Protein AF-A0A8B7Z8N7-F1 (afdb_monomer)

Secondary structure (DSSP, 8-state):
--EEEEEEE--GGGHHHHHHHHHHHHHHTT--HHHH----HHHHHHHHHSTT---EEEEEEEEEGGG-SS--PPPEEEEEEEEEEEEETTTEEEEEEEEEEE-GGG--------------EEEEEEEPPSS-TT-TT-PPEEEEEEEEEEEEETTTEEEEEEEEEEE-GGGTTSSHHHHHHHHHHHHHHHTT--EEE----TT-HHHHHHHHTTT---HHHHH--------THHHHHHHHHGGGS--TTEEE--

Foldseek 3Di:
DDKFKEKDWDDLVCLVVLLVQLLVVCVVLVHHQVPQAQDDSVLCSCCCPNPPNQKTKMWMFIDDPVPPPDDPDGGHTFWMWIKDWAAAPVPGIDIGTQDTDGHPVGPQDDDDDDDDDDHWDKDFDFDFDPDDPPPPVGTGHGFWMWIKDWHAHSRNGIEIETNDTDGHPVCPPVCPSVVRVVVSVVVCVVVVHPYYDYDDDPPCPVVVVVVVVVVDDPCCVPVVDDDDDQDDPRVVVVVVCVVVDDQVSYHYDD

Sequence (254 aa):
MGFRYVVRQSKPEDCGSILRLIKELAEFEGEDPDRAVQNTEEDLQDDCFGDHAYFRCLVTEAISDADHADKAERGTVVGYAMYFCAYSAWIGKLMYLEDLFVQPAHRDLRVDNFGDHAFFQCLVAEAIDDGDPTDKAQRGTVVGYAMYFCAYSSWIGRLMYLEDLFIQPAHQGQGLGKALVCKVAQIGSEKGCKGMQWVVQDSNNSARQFYNRLDAVDMTATDGWRVMGLRGENFSHVANSLTNLETNNIQWLC

Nearest PDB structures (foldseek):
  2q4v-assembly1_A  TM=6.091E-01  e=2.203E-13  Homo sapiens
  3bj7-assembly2_C  TM=4.602E-01  e=7.250E-15  Mus musculus
  2g3t-assembly1_A  TM=4.638E-01  e=1.401E-14  Homo sapiens
  2q4v-assembly1_B  TM=4.801E-01  e=3.441E-14  Homo sapiens
  2b3v-assembly1_A  TM=4.417E-01  e=1.364E-13  Homo sapiens

InterPro domains:
  IPR000182 GNAT domain [PF00583] (139-214)
  IPR000182 GNAT domain [PS51186] (92-245)
  IPR016181 Acyl-CoA N-acyltransferase [SSF55729] (5-109)
  IPR016181 Acyl-CoA N-acyltransferase [SSF55729] (119-225)
  IPR051016 Diverse Substrate Acetyltransferase [PTHR10545] (108-239)

Mean predicted aligned error: 9.03 Å

Organism: Acanthaster planci (NCBI:txid133434)

Radius of gyration: 21.98 Å; Cα contacts (8 Å, |Δi|>4): 391; chains: 1; bounding box: 44×52×71 Å

Solvent-accessible surface area (backbone atoms only — not comparable to full-atom values): 15224 Å² total; per-residue (Å²): 135,62,64,43,35,37,38,30,73,58,54,72,90,42,25,62,53,51,52,51,51,51,36,53,48,31,48,73,74,72,44,59,34,88,76,61,44,68,44,48,48,66,55,47,32,47,37,49,67,35,103,72,47,59,40,46,44,38,32,32,27,43,32,61,69,85,59,80,73,91,58,98,71,78,52,49,71,50,28,42,38,35,30,34,63,36,59,41,100,87,77,39,81,41,77,42,78,67,47,76,51,50,45,83,96,62,63,87,74,88,88,90,91,91,86,95,72,92,43,66,50,74,49,75,40,61,49,70,68,100,62,70,94,81,48,85,84,68,74,45,50,77,47,28,40,34,34,32,31,74,41,63,39,87,36,58,30,44,23,29,32,45,69,45,77,49,58,42,79,95,59,53,93,72,54,55,70,57,53,48,53,51,49,54,52,50,54,23,51,79,70,65,26,72,45,73,48,69,81,74,64,88,86,42,59,68,60,53,55,53,40,50,75,68,74,53,75,65,53,49,78,76,72,65,56,76,96,78,86,72,58,68,70,60,35,54,48,58,66,60,44,60,85,76,53,93,51,92,53,57,44,82,50,134

pLDDT: mean 81.15, std 13.37, range [35.41, 96.5]

Structure (mmCIF, N/CA/C/O backbone):
data_AF-A0A8B7Z8N7-F1
#
_entry.id   AF-A0A8B7Z8N7-F1
#
loop_
_atom_site.group_PDB
_atom_site.id
_atom_site.type_symbol
_atom_site.label_atom_id
_atom_site.label_alt_id
_atom_site.label_comp_id
_atom_site.label_asym_id
_atom_site.label_entity_id
_atom_site.label_seq_id
_atom_site.pdbx_PDB_ins_code
_atom_site.Cartn_x
_atom_site.Cartn_y
_atom_site.Cartn_z
_atom_site.occupancy
_atom_site.B_iso_or_equiv
_atom_site.auth_seq_id
_atom_site.auth_comp_id
_atom_site.auth_asym_id
_atom_site.auth_atom_id
_atom_site.pdbx_PDB_model_num
ATOM 1 N N . MET A 1 1 ? -9.784 18.869 -32.834 1.00 53.69 1 MET A N 1
ATOM 2 C CA . MET A 1 1 ? -10.804 17.864 -32.476 1.00 53.69 1 MET A CA 1
ATOM 3 C C . MET A 1 1 ? -10.941 17.926 -30.974 1.00 53.69 1 MET A C 1
ATOM 5 O O . MET A 1 1 ? -9.913 17.856 -30.312 1.00 53.69 1 MET A O 1
ATOM 9 N N . GLY A 1 2 ? -12.138 18.208 -30.465 1.00 72.12 2 GLY A N 1
ATOM 10 C CA . GLY A 1 2 ? -12.386 18.162 -29.030 1.00 72.12 2 GLY A CA 1
ATOM 11 C C . GLY A 1 2 ? -12.602 16.717 -28.591 1.00 72.12 2 GLY A C 1
ATOM 12 O O . GLY A 1 2 ? -13.028 15.873 -29.386 1.00 72.12 2 GLY A O 1
ATOM 13 N N . PHE A 1 3 ? -12.239 16.442 -27.344 1.00 73.25 3 PHE A N 1
ATOM 14 C CA . PHE A 1 3 ? -12.636 15.228 -26.653 1.00 73.25 3 PHE A CA 1
ATOM 15 C C . PHE A 1 3 ? -13.550 15.623 -25.504 1.00 73.25 3 PHE A C 1
ATOM 17 O O . PHE A 1 3 ? -13.265 16.571 -24.764 1.00 73.25 3 PHE A O 1
ATOM 24 N N . ARG A 1 4 ? -14.613 14.849 -25.332 1.00 80.50 4 ARG A N 1
ATOM 25 C CA . ARG A 1 4 ? -15.378 14.803 -24.095 1.00 80.50 4 ARG A CA 1
ATOM 26 C C . ARG A 1 4 ? -14.839 13.663 -23.241 1.00 80.50 4 ARG A C 1
ATOM 28 O O . ARG A 1 4 ? -14.652 12.560 -23.746 1.00 80.50 4 ARG A O 1
ATOM 35 N N . TYR A 1 5 ? -14.626 13.910 -21.954 1.00 82.06 5 TYR A N 1
ATOM 36 C CA . TYR A 1 5 ? -14.130 12.896 -21.028 1.00 82.06 5 TYR A CA 1
ATOM 37 C C . TYR A 1 5 ? -15.239 12.404 -20.106 1.00 82.06 5 TYR A C 1
ATOM 39 O O . TYR A 1 5 ? -16.054 13.189 -19.620 1.00 82.06 5 TYR A O 1
ATOM 47 N N . VAL A 1 6 ? -15.260 11.100 -19.851 1.00 81.00 6 VAL A N 1
ATOM 48 C CA . VAL A 1 6 ? -16.143 10.461 -18.874 1.00 81.00 6 VAL A CA 1
ATOM 49 C C . VAL A 1 6 ? -15.285 9.765 -17.831 1.00 81.00 6 VAL A C 1
ATOM 51 O O . VAL A 1 6 ? -14.443 8.940 -18.169 1.00 81.00 6 VAL A O 1
ATOM 54 N N . VAL A 1 7 ? -15.517 10.078 -16.562 1.00 82.12 7 VAL A N 1
ATOM 55 C CA . VAL A 1 7 ? -14.879 9.412 -15.427 1.00 82.12 7 VAL A CA 1
ATOM 56 C C . VAL A 1 7 ? -15.915 8.536 -14.743 1.00 82.12 7 VAL A C 1
ATOM 58 O O . VAL A 1 7 ? -17.002 9.005 -14.393 1.00 82.12 7 VAL A O 1
ATOM 61 N N . ARG A 1 8 ? -15.582 7.259 -14.559 1.00 86.44 8 ARG A N 1
ATOM 62 C CA . ARG A 1 8 ? -16.490 6.260 -13.987 1.00 86.44 8 ARG A CA 1
ATOM 63 C C . ARG A 1 8 ? -15.733 5.165 -13.251 1.00 86.44 8 ARG A C 1
ATOM 65 O O . ARG A 1 8 ? -14.543 4.959 -13.493 1.00 86.44 8 ARG A O 1
ATOM 72 N N . GLN A 1 9 ? -16.447 4.414 -12.414 1.00 86.69 9 GLN A N 1
ATOM 73 C CA . GLN A 1 9 ? -15.950 3.127 -11.928 1.00 86.69 9 GLN A CA 1
ATOM 74 C C . GLN A 1 9 ? -15.601 2.223 -13.117 1.00 86.69 9 GLN A C 1
ATOM 76 O O . GLN A 1 9 ? -16.318 2.166 -14.129 1.00 86.69 9 GLN A O 1
ATOM 81 N N . SER A 1 10 ? -14.454 1.562 -12.998 1.00 89.38 10 SER A N 1
ATOM 82 C CA . SER A 1 10 ? -14.039 0.512 -13.921 1.00 89.38 10 SER A CA 1
ATOM 83 C C . SER A 1 10 ? -15.043 -0.641 -13.910 1.00 89.38 10 SER A C 1
ATOM 85 O O . SER A 1 10 ? -15.813 -0.828 -12.965 1.00 89.38 10 SER A O 1
ATOM 87 N N . LYS A 1 11 ? -15.051 -1.399 -15.000 1.00 90.00 11 LYS A N 1
ATOM 88 C CA . LYS A 1 11 ? -15.815 -2.634 -15.180 1.00 90.00 11 LYS A CA 1
ATOM 89 C C . LYS A 1 11 ? -14.858 -3.766 -15.572 1.00 90.00 11 LYS A C 1
ATOM 91 O O . LYS A 1 11 ? -13.762 -3.459 -16.043 1.00 90.00 11 LYS A O 1
ATOM 96 N N . PRO A 1 12 ? -15.251 -5.048 -15.450 1.00 89.81 12 PRO A N 1
ATOM 97 C CA . PRO A 1 12 ? -14.380 -6.170 -15.812 1.00 89.81 12 PRO A CA 1
ATOM 98 C C . PRO A 1 12 ? -13.793 -6.070 -17.227 1.00 89.81 12 PRO A C 1
ATOM 100 O O . PRO A 1 12 ? -12.627 -6.392 -17.442 1.00 89.81 12 PRO A O 1
ATOM 103 N N . GLU A 1 13 ? -14.558 -5.548 -18.191 1.00 91.88 13 GLU A N 1
ATOM 104 C CA . GLU A 1 13 ? -14.086 -5.361 -19.566 1.00 91.88 13 GLU A CA 1
ATOM 105 C C . GLU A 1 13 ? -13.041 -4.234 -19.743 1.00 91.88 13 GLU A C 1
ATOM 107 O O . GLU A 1 13 ? -12.484 -4.077 -20.828 1.00 91.88 13 GLU A O 1
ATOM 112 N N . ASP A 1 14 ? -12.778 -3.424 -18.710 1.00 92.25 14 ASP A N 1
ATOM 113 C CA . ASP A 1 14 ? -11.742 -2.385 -18.735 1.00 92.25 14 ASP A CA 1
ATOM 114 C C . ASP A 1 14 ? -10.354 -2.923 -18.350 1.00 92.25 14 ASP A C 1
ATOM 116 O O . ASP A 1 14 ? -9.366 -2.233 -18.605 1.00 92.25 14 ASP A O 1
ATOM 120 N N . CYS A 1 15 ? -10.245 -4.130 -17.776 1.00 92.38 15 CYS A N 1
ATOM 121 C CA . CYS A 1 15 ? -8.983 -4.644 -17.228 1.00 92.38 15 CYS A CA 1
ATOM 122 C C . CYS A 1 15 ? -7.849 -4.709 -18.257 1.00 92.38 15 CYS A C 1
ATOM 124 O O . CYS A 1 15 ? -6.738 -4.288 -17.941 1.00 92.38 15 CYS A O 1
ATOM 126 N N . GLY A 1 16 ? -8.114 -5.114 -19.504 1.00 92.88 16 GLY A N 1
ATOM 127 C CA . GLY A 1 16 ? -7.098 -5.076 -20.563 1.00 92.88 16 GLY A CA 1
ATOM 128 C C . GLY A 1 16 ? -6.614 -3.656 -20.892 1.00 92.88 16 GLY A C 1
ATOM 129 O O . GLY A 1 16 ? -5.428 -3.433 -21.141 1.00 92.88 16 GLY A O 1
ATOM 130 N N . SER A 1 17 ? -7.503 -2.655 -20.829 1.00 93.19 17 SER A N 1
ATOM 131 C CA . SER A 1 17 ? -7.115 -1.247 -21.010 1.00 93.19 17 SER A CA 1
ATOM 132 C C . SER A 1 17 ? -6.347 -0.697 -19.810 1.00 93.19 17 SER A C 1
ATOM 134 O O . SER A 1 17 ? -5.407 0.071 -20.000 1.00 93.19 17 SER A O 1
ATOM 136 N N . ILE A 1 18 ? -6.720 -1.100 -18.593 1.00 94.25 18 ILE A N 1
ATOM 137 C CA . ILE A 1 18 ? -6.008 -0.746 -17.360 1.00 94.25 18 ILE A CA 1
ATOM 138 C C . ILE A 1 18 ? -4.591 -1.329 -17.397 1.00 94.25 18 ILE A C 1
ATOM 140 O O . ILE A 1 18 ? -3.635 -0.583 -17.211 1.00 94.25 18 ILE A O 1
ATOM 144 N N . LEU A 1 19 ? -4.433 -2.613 -17.740 1.00 95.31 19 LEU A N 1
ATOM 145 C CA . LEU A 1 19 ? -3.120 -3.253 -17.856 1.00 95.31 19 LEU A CA 1
ATOM 146 C C . LEU A 1 19 ? -2.226 -2.557 -18.888 1.00 95.31 19 LEU A C 1
ATOM 148 O O . LEU A 1 19 ? -1.045 -2.332 -18.629 1.00 95.31 19 LEU A O 1
ATOM 152 N N . ARG A 1 20 ? -2.784 -2.169 -20.043 1.00 96.50 20 ARG A N 1
ATOM 153 C CA . ARG A 1 20 ? -2.053 -1.370 -21.037 1.00 96.50 20 ARG A CA 1
ATOM 154 C C . ARG A 1 20 ? -1.549 -0.056 -20.436 1.00 96.50 20 ARG A C 1
ATOM 156 O O . ARG A 1 20 ? -0.386 0.277 -20.620 1.00 96.50 20 ARG A O 1
ATOM 163 N N . LEU A 1 21 ? -2.402 0.677 -19.720 1.00 93.62 21 LEU A N 1
ATOM 164 C CA . LEU A 1 21 ? -2.019 1.953 -19.114 1.00 93.62 21 LEU A CA 1
ATOM 165 C C . LEU A 1 21 ? -0.994 1.792 -17.981 1.00 93.62 21 LEU A C 1
ATOM 167 O O . LEU A 1 21 ? -0.147 2.664 -17.831 1.00 93.62 21 LEU A O 1
ATOM 171 N N . ILE A 1 22 ? -1.029 0.689 -17.226 1.00 93.94 22 ILE A N 1
ATOM 172 C CA . ILE A 1 22 ? 0.004 0.348 -16.231 1.00 93.94 22 ILE A CA 1
ATOM 173 C C . ILE A 1 22 ? 1.359 0.140 -16.920 1.00 93.94 22 ILE A C 1
ATOM 175 O O . ILE A 1 22 ? 2.377 0.652 -16.464 1.00 93.94 22 ILE A O 1
ATOM 179 N N . LYS A 1 23 ? 1.385 -0.560 -18.061 1.00 94.25 23 LYS A N 1
ATOM 180 C CA . LYS A 1 23 ? 2.614 -0.721 -18.853 1.00 94.25 23 LYS A CA 1
ATOM 181 C C . LYS A 1 23 ? 3.122 0.609 -19.416 1.00 94.25 23 LYS A C 1
ATOM 183 O O . LYS A 1 23 ? 4.317 0.871 -19.360 1.00 94.25 23 LYS A O 1
ATOM 188 N N . GLU A 1 24 ? 2.226 1.466 -19.904 1.00 94.12 24 GLU A N 1
ATOM 189 C CA . GLU A 1 24 ? 2.590 2.817 -20.356 1.00 94.12 24 GLU A CA 1
ATOM 190 C C . GLU A 1 24 ? 3.120 3.697 -19.211 1.00 94.12 24 GLU A C 1
ATOM 192 O O . GLU A 1 24 ? 4.020 4.508 -19.436 1.00 94.12 24 GLU A O 1
ATOM 197 N N . LEU A 1 25 ? 2.592 3.544 -17.989 1.00 91.38 25 LEU A N 1
ATOM 198 C CA . LEU A 1 25 ? 3.141 4.190 -16.794 1.00 91.38 25 LEU A CA 1
ATOM 199 C C . LEU A 1 25 ? 4.570 3.702 -16.527 1.00 91.38 25 LEU A C 1
ATOM 201 O O . LEU A 1 25 ? 5.456 4.535 -16.354 1.00 91.38 25 LEU A O 1
ATOM 205 N N . ALA A 1 26 ? 4.810 2.388 -16.570 1.00 90.56 26 ALA A N 1
ATOM 206 C CA . ALA A 1 26 ? 6.143 1.826 -16.365 1.00 90.56 26 ALA A CA 1
ATOM 207 C C . ALA A 1 26 ? 7.169 2.371 -17.372 1.00 90.56 26 ALA A C 1
ATOM 209 O O . ALA A 1 26 ? 8.233 2.848 -16.978 1.00 90.56 26 ALA A O 1
ATOM 210 N N . GLU A 1 27 ? 6.819 2.404 -18.662 1.00 93.19 27 GLU A N 1
ATOM 211 C CA . GLU A 1 27 ? 7.666 3.012 -19.698 1.00 93.19 27 GLU A CA 1
ATOM 212 C C . GLU A 1 27 ? 7.915 4.505 -19.440 1.00 93.19 27 GLU A C 1
ATOM 214 O O . GLU A 1 27 ? 9.034 4.996 -19.608 1.00 93.19 27 GLU A O 1
ATOM 219 N N . PHE A 1 28 ? 6.878 5.241 -19.025 1.00 88.56 28 PHE A N 1
ATOM 220 C CA . PHE A 1 28 ? 6.980 6.666 -18.711 1.00 88.56 28 PHE A CA 1
ATOM 221 C C . PHE A 1 28 ? 7.930 6.938 -17.535 1.00 88.56 28 PHE A C 1
ATOM 223 O O . PHE A 1 28 ? 8.628 7.954 -17.540 1.00 88.56 28 PHE A O 1
ATOM 230 N N . GLU A 1 29 ? 7.986 6.034 -16.559 1.00 86.31 29 GLU A N 1
ATOM 231 C CA . GLU A 1 29 ? 8.894 6.104 -15.409 1.00 86.31 29 GLU A CA 1
ATOM 232 C C . GLU A 1 29 ? 10.305 5.570 -15.707 1.00 86.31 29 GLU A C 1
ATOM 234 O O . GLU A 1 29 ? 11.200 5.677 -14.870 1.00 86.31 29 GLU A O 1
ATOM 239 N N . GLY A 1 30 ? 10.545 5.095 -16.934 1.00 90.62 30 GLY A N 1
ATOM 240 C CA . GLY A 1 30 ? 11.847 4.606 -17.386 1.00 90.62 30 GLY A CA 1
ATOM 241 C C . GLY A 1 30 ? 12.109 3.133 -17.071 1.00 90.62 30 GLY A C 1
ATOM 242 O O . GLY A 1 30 ? 13.252 2.688 -17.193 1.00 90.62 30 GLY A O 1
ATOM 243 N N . GLU A 1 31 ? 11.076 2.381 -16.694 1.00 91.88 31 GLU A N 1
ATOM 244 C CA . GLU A 1 31 ? 11.139 0.942 -16.458 1.00 91.88 31 GLU A CA 1
ATOM 245 C C . GLU A 1 31 ? 10.802 0.136 -17.721 1.00 91.88 31 GLU A C 1
ATOM 247 O O . GLU A 1 31 ? 10.113 0.596 -18.632 1.00 91.88 31 GLU A O 1
ATOM 252 N N . ASP A 1 32 ? 11.292 -1.104 -17.768 1.00 93.31 32 ASP A N 1
ATOM 253 C CA . ASP A 1 32 ? 10.911 -2.080 -18.795 1.00 93.31 32 ASP A CA 1
ATOM 254 C C . ASP A 1 32 ? 9.581 -2.748 -18.394 1.00 93.31 32 ASP A C 1
ATOM 256 O O . ASP A 1 32 ? 9.569 -3.527 -17.429 1.00 93.31 32 ASP A O 1
ATOM 260 N N . PRO A 1 33 ? 8.465 -2.488 -19.103 1.00 92.44 33 PRO A N 1
ATOM 261 C CA . PRO A 1 33 ? 7.142 -2.960 -18.706 1.00 92.44 33 PRO A CA 1
ATOM 262 C C . PRO A 1 33 ? 7.022 -4.485 -18.717 1.00 92.44 33 PRO A C 1
ATOM 264 O O . PRO A 1 33 ? 6.296 -5.034 -17.892 1.00 92.44 33 PRO A O 1
ATOM 267 N N . ASP A 1 34 ? 7.736 -5.187 -19.601 1.00 90.81 34 ASP A N 1
ATOM 268 C CA . ASP A 1 34 ? 7.656 -6.650 -19.688 1.00 90.81 34 ASP A CA 1
ATOM 269 C C . ASP A 1 34 ? 8.453 -7.344 -18.574 1.00 90.81 34 ASP A C 1
ATOM 271 O O . ASP A 1 34 ? 8.235 -8.523 -18.286 1.00 90.81 34 ASP A O 1
ATOM 275 N N . ARG A 1 35 ? 9.358 -6.609 -17.915 1.00 90.19 35 ARG A N 1
ATOM 276 C CA . ARG A 1 35 ? 10.095 -7.078 -16.738 1.00 90.19 35 ARG A CA 1
ATOM 277 C C . ARG A 1 35 ? 9.434 -6.648 -15.432 1.00 90.19 35 ARG A C 1
ATOM 279 O O . ARG A 1 35 ? 9.429 -7.414 -14.469 1.00 90.19 35 ARG A O 1
ATOM 286 N N . ALA A 1 36 ? 8.960 -5.409 -15.375 1.00 88.19 36 ALA A N 1
ATOM 287 C CA . ALA A 1 36 ? 8.543 -4.780 -14.133 1.00 88.19 36 ALA A CA 1
ATOM 288 C C . ALA A 1 36 ? 7.063 -5.033 -13.805 1.00 88.19 36 ALA A C 1
ATOM 290 O O . ALA A 1 36 ? 6.727 -5.228 -12.636 1.00 88.19 36 ALA A O 1
ATOM 291 N N . VAL A 1 37 ? 6.192 -5.108 -14.820 1.00 92.44 37 VAL A N 1
ATOM 292 C CA . VAL A 1 37 ? 4.765 -5.401 -14.637 1.00 92.44 37 VAL A CA 1
ATOM 293 C C . VAL A 1 37 ? 4.551 -6.915 -14.668 1.00 92.44 37 VAL A C 1
ATOM 295 O O . VAL A 1 37 ? 4.561 -7.550 -15.719 1.00 92.44 37 VAL A O 1
ATOM 298 N N . GLN A 1 38 ? 4.359 -7.498 -13.489 1.00 92.75 38 GLN A N 1
ATOM 299 C CA . GLN A 1 38 ? 4.043 -8.915 -13.285 1.00 92.75 38 GLN A CA 1
ATOM 300 C C . GLN A 1 38 ? 2.533 -9.187 -13.197 1.00 92.75 38 GLN A C 1
ATOM 302 O O . GLN A 1 38 ? 2.121 -10.342 -13.286 1.00 92.75 38 GLN A O 1
ATOM 307 N N . ASN A 1 39 ? 1.722 -8.151 -12.982 1.00 89.69 39 ASN A N 1
ATOM 308 C CA . ASN A 1 39 ? 0.271 -8.249 -12.882 1.00 89.69 39 ASN A CA 1
ATOM 309 C C . ASN A 1 39 ? -0.366 -8.590 -14.242 1.00 89.69 39 ASN A C 1
ATOM 311 O O . ASN A 1 39 ? 0.129 -8.162 -15.288 1.00 89.69 39 ASN A O 1
ATOM 315 N N . THR A 1 40 ? -1.467 -9.342 -14.240 1.00 93.88 40 THR A N 1
ATOM 316 C CA . THR A 1 40 ? -2.148 -9.787 -15.467 1.00 93.88 40 THR A CA 1
ATOM 317 C C . THR A 1 40 ? -3.570 -9.239 -15.578 1.00 93.88 40 THR A C 1
ATOM 319 O O . THR A 1 40 ? -4.131 -8.710 -14.623 1.00 93.88 40 THR A O 1
ATOM 322 N N . GLU A 1 41 ? -4.179 -9.347 -16.763 1.00 93.88 41 GLU A N 1
ATOM 323 C CA . GLU A 1 41 ? -5.573 -8.928 -16.958 1.00 93.88 41 GLU A CA 1
ATOM 324 C C . GLU A 1 41 ? -6.542 -9.779 -16.125 1.00 93.88 41 GLU A C 1
ATOM 326 O O . GLU A 1 41 ? -7.490 -9.237 -15.563 1.00 93.88 41 GLU A O 1
ATOM 331 N N . GLU A 1 42 ? -6.276 -11.083 -16.010 1.00 93.25 42 GLU A N 1
ATOM 332 C CA . GLU A 1 42 ? -7.043 -12.012 -15.172 1.00 93.25 42 GLU A CA 1
ATOM 333 C C . GLU A 1 42 ? -6.909 -11.645 -13.688 1.00 93.25 42 GLU A C 1
ATOM 335 O O . GLU A 1 42 ? -7.921 -11.494 -13.006 1.00 93.25 42 GLU A O 1
ATOM 340 N N . ASP A 1 43 ? -5.682 -11.378 -13.218 1.00 90.62 43 ASP A N 1
ATOM 341 C CA . ASP A 1 43 ? -5.446 -10.901 -11.849 1.00 90.62 43 ASP A CA 1
ATOM 342 C C . ASP A 1 43 ? -6.219 -9.596 -11.574 1.00 90.62 43 ASP A C 1
ATOM 344 O O . ASP A 1 43 ? -6.902 -9.483 -10.559 1.00 90.62 43 ASP A O 1
ATOM 348 N N . LEU A 1 44 ? -6.187 -8.618 -12.492 1.00 91.56 44 LEU A N 1
ATOM 349 C CA . LEU A 1 44 ? -6.940 -7.364 -12.347 1.00 91.56 44 LEU A CA 1
ATOM 350 C C . LEU A 1 44 ? -8.459 -7.588 -12.310 1.00 91.56 44 LEU A C 1
ATOM 352 O O . LEU A 1 44 ? -9.156 -6.886 -11.575 1.00 91.56 44 LEU A O 1
ATOM 356 N N . GLN A 1 45 ? -8.988 -8.523 -13.107 1.00 90.38 45 GLN A N 1
ATOM 357 C CA . GLN A 1 45 ? -10.416 -8.859 -13.094 1.00 90.38 45 GLN A CA 1
ATOM 358 C C . GLN A 1 45 ? -10.830 -9.444 -11.742 1.00 90.38 45 GLN A C 1
ATOM 360 O O . GLN A 1 45 ? -11.772 -8.942 -11.121 1.00 90.38 45 GLN A O 1
ATOM 365 N N . ASP A 1 46 ? -10.094 -10.442 -11.258 1.00 88.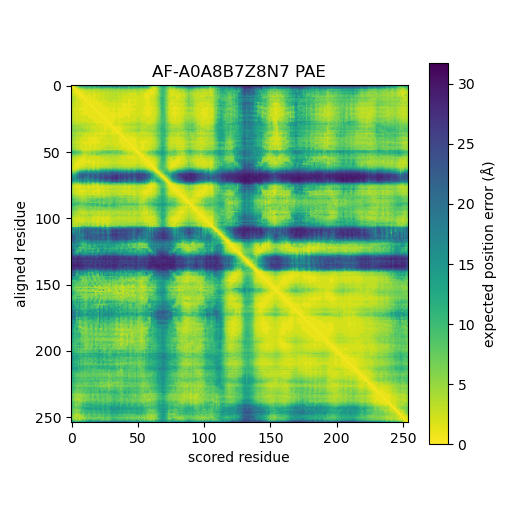25 46 ASP A N 1
ATOM 366 C CA . ASP A 1 46 ? -10.374 -11.104 -9.985 1.00 88.25 46 ASP A CA 1
ATOM 367 C C . ASP A 1 46 ? -10.204 -10.148 -8.799 1.00 88.25 46 ASP A C 1
ATOM 369 O O . ASP A 1 46 ? -11.064 -10.065 -7.917 1.00 88.25 46 ASP A O 1
ATOM 373 N N . ASP A 1 47 ? -9.122 -9.372 -8.789 1.00 88.25 47 ASP A N 1
ATOM 374 C CA . ASP A 1 47 ? -8.762 -8.530 -7.653 1.00 88.25 47 ASP A CA 1
ATOM 375 C C . ASP A 1 47 ? -9.586 -7.231 -7.586 1.00 88.25 47 ASP A C 1
ATOM 377 O O . ASP A 1 47 ? -9.767 -6.685 -6.494 1.00 88.25 47 ASP A O 1
ATOM 381 N N . CYS A 1 48 ? -10.126 -6.733 -8.706 1.00 86.25 48 CYS A N 1
ATOM 382 C CA . CYS A 1 48 ? -10.982 -5.536 -8.729 1.00 86.25 48 CYS A CA 1
ATOM 383 C C . CYS A 1 48 ? -12.484 -5.857 -8.631 1.00 86.25 48 CYS A C 1
ATOM 385 O O . CYS A 1 48 ? -13.251 -5.024 -8.140 1.00 86.25 48 CYS A O 1
ATOM 387 N N . PHE A 1 49 ? -12.922 -7.038 -9.090 1.00 87.69 49 PHE A N 1
ATOM 388 C CA . PHE A 1 49 ? -14.351 -7.367 -9.233 1.00 87.69 49 PHE A CA 1
ATOM 389 C C . PHE A 1 49 ? -14.787 -8.684 -8.584 1.00 87.69 49 PHE A C 1
ATOM 391 O O . PHE A 1 49 ? -15.985 -8.970 -8.577 1.00 87.69 49 PHE A O 1
ATOM 398 N N . GLY A 1 50 ? -13.867 -9.474 -8.028 1.00 81.81 50 GLY A N 1
ATOM 399 C CA . GLY A 1 50 ? -14.203 -10.696 -7.301 1.00 81.81 50 GLY A CA 1
ATOM 400 C C . GLY A 1 50 ? -14.972 -10.440 -5.998 1.00 81.81 50 GLY A C 1
ATOM 401 O O . GLY A 1 50 ? -15.132 -9.304 -5.545 1.00 81.81 50 GLY A O 1
ATOM 402 N N . ASP A 1 51 ? -15.403 -11.526 -5.345 1.00 77.38 51 ASP A N 1
ATOM 403 C CA . ASP A 1 51 ? -16.210 -11.504 -4.107 1.00 77.38 51 ASP A CA 1
ATOM 404 C C . ASP A 1 51 ? -15.597 -10.646 -2.979 1.00 77.38 51 ASP A C 1
ATOM 406 O O . ASP A 1 51 ? -16.297 -10.140 -2.092 1.00 77.38 51 ASP A O 1
ATOM 410 N N . HIS A 1 52 ? -14.275 -10.468 -3.013 1.00 76.31 52 HIS A N 1
ATOM 411 C CA . HIS A 1 52 ? -13.504 -9.637 -2.097 1.00 76.31 52 HIS A CA 1
ATOM 412 C C . HIS A 1 52 ? -12.565 -8.707 -2.867 1.00 76.31 52 HIS A C 1
ATOM 414 O O . HIS A 1 52 ? -11.351 -8.860 -2.794 1.00 76.31 52 HIS A O 1
ATOM 420 N N . ALA A 1 53 ? -13.130 -7.750 -3.601 1.00 79.88 53 ALA A N 1
ATOM 421 C CA . ALA A 1 53 ? -12.356 -6.776 -4.362 1.00 79.88 53 ALA A CA 1
ATOM 422 C C . ALA A 1 53 ? -11.331 -6.022 -3.480 1.00 79.88 53 ALA A C 1
ATOM 424 O O . ALA A 1 53 ? -11.704 -5.305 -2.543 1.00 79.88 53 ALA A O 1
ATOM 425 N N . TYR A 1 54 ? -10.049 -6.200 -3.810 1.00 82.94 54 TYR A N 1
ATOM 426 C CA . TYR A 1 54 ? -8.855 -5.744 -3.087 1.00 82.94 54 TYR A CA 1
ATOM 427 C C . TYR A 1 54 ? -8.552 -4.268 -3.303 1.00 82.94 54 TYR A C 1
ATOM 429 O O . TYR A 1 54 ? -8.072 -3.585 -2.401 1.00 82.94 54 TYR A O 1
ATOM 437 N N . PHE A 1 55 ? -8.844 -3.778 -4.499 1.00 86.38 55 PHE A N 1
ATOM 438 C CA . PHE A 1 55 ? -8.736 -2.373 -4.838 1.00 86.38 55 PHE A CA 1
ATOM 439 C C . PHE A 1 55 ? -9.988 -1.936 -5.589 1.00 86.38 55 PHE A C 1
ATOM 441 O O . PHE A 1 55 ? -10.932 -2.700 -5.822 1.00 86.38 55 PHE A O 1
ATOM 448 N N . ARG A 1 56 ? -10.027 -0.652 -5.899 1.00 87.94 56 ARG A N 1
ATOM 449 C CA . ARG A 1 56 ? -11.002 -0.037 -6.782 1.00 87.94 56 ARG A CA 1
ATOM 450 C C . ARG A 1 56 ? -10.249 0.775 -7.807 1.00 87.94 56 ARG A C 1
ATOM 452 O O . ARG A 1 56 ? -9.171 1.304 -7.531 1.00 87.94 56 ARG A O 1
ATOM 459 N N . CYS A 1 57 ? -10.828 0.857 -8.992 1.00 87.50 57 CYS A N 1
ATOM 460 C CA . CYS A 1 57 ? -10.233 1.586 -10.086 1.00 87.50 57 CYS A CA 1
ATOM 461 C C . CYS A 1 57 ? -11.275 2.491 -10.732 1.00 87.50 57 CYS A C 1
ATOM 463 O O . CYS A 1 57 ? -12.359 2.039 -11.113 1.00 87.50 57 CYS A O 1
ATOM 465 N N . LEU A 1 58 ? -10.935 3.769 -10.851 1.00 86.12 58 LEU A N 1
ATOM 466 C CA . LEU A 1 58 ? -11.647 4.716 -11.698 1.00 86.12 58 LEU A CA 1
ATOM 467 C C . LEU A 1 58 ? -10.935 4.771 -13.042 1.00 86.12 58 LEU A C 1
ATOM 469 O O . LEU A 1 58 ? -9.708 4.795 -13.085 1.00 86.12 58 LEU A O 1
ATOM 473 N N . VAL A 1 59 ? -11.698 4.814 -14.129 1.00 87.88 59 VAL A N 1
ATOM 474 C CA . VAL A 1 59 ? -11.167 4.965 -15.487 1.00 87.88 59 VAL A CA 1
ATOM 475 C C . VAL A 1 59 ? -11.664 6.258 -16.109 1.00 87.88 59 VAL A C 1
ATOM 477 O O . VAL A 1 59 ? -12.807 6.674 -15.899 1.00 87.88 59 VAL A O 1
ATOM 480 N N . THR A 1 60 ? -10.794 6.863 -16.907 1.00 85.94 60 THR A N 1
ATOM 481 C CA . THR A 1 60 ? -11.117 7.994 -17.769 1.00 85.94 60 THR A CA 1
ATOM 482 C C . THR A 1 60 ? -11.298 7.493 -19.190 1.00 85.94 60 THR A C 1
ATOM 484 O O . THR A 1 60 ? -10.358 6.985 -19.797 1.00 85.94 60 THR A O 1
ATOM 487 N N . GLU A 1 61 ? -12.482 7.708 -19.743 1.00 86.00 61 GLU A N 1
ATOM 488 C CA . GLU A 1 61 ? -12.856 7.384 -21.113 1.00 86.00 61 GLU A CA 1
ATOM 489 C C . GLU A 1 61 ? -12.901 8.668 -21.958 1.00 86.00 61 GLU A C 1
ATOM 491 O O . GLU A 1 61 ? -13.601 9.621 -21.615 1.00 86.00 61 GLU A O 1
ATOM 496 N N . ALA A 1 62 ? -12.134 8.717 -23.046 1.00 84.38 62 ALA A N 1
ATOM 497 C CA . ALA A 1 62 ? -12.143 9.798 -24.023 1.00 84.38 62 ALA A CA 1
ATOM 498 C C . ALA A 1 62 ? -13.111 9.471 -25.166 1.00 84.38 62 ALA A C 1
ATOM 500 O O . ALA A 1 62 ? -12.997 8.431 -25.817 1.00 84.38 62 ALA A O 1
ATOM 501 N N . ILE A 1 63 ? -14.037 10.390 -25.425 1.00 81.50 63 ILE A N 1
ATOM 502 C CA . ILE A 1 63 ? -15.042 10.309 -26.483 1.00 81.50 63 ILE A CA 1
ATOM 503 C C . ILE A 1 63 ? -14.735 11.409 -27.497 1.00 81.50 63 ILE A C 1
ATOM 505 O O . ILE A 1 63 ? -14.667 12.587 -27.144 1.00 81.50 63 ILE A O 1
ATOM 509 N N . SER A 1 64 ? -14.524 11.026 -28.753 1.00 77.62 64 SER A N 1
ATOM 510 C CA . SER A 1 64 ? -14.260 11.967 -29.842 1.00 77.62 64 SER A CA 1
ATOM 511 C C . SER A 1 64 ? -15.554 12.648 -30.295 1.00 77.62 64 SER A C 1
ATOM 513 O O . SER A 1 64 ? -16.569 11.998 -30.555 1.00 77.62 64 SER A O 1
ATOM 515 N N . ASP A 1 65 ? -15.505 13.973 -30.454 1.00 67.19 65 ASP A N 1
ATOM 516 C CA . ASP A 1 65 ? -16.636 14.758 -30.970 1.00 67.19 65 ASP A CA 1
ATOM 517 C C . ASP A 1 65 ? -16.993 14.404 -32.432 1.00 67.19 65 ASP A C 1
ATOM 519 O O . ASP A 1 65 ? -18.076 14.741 -32.909 1.00 67.19 65 ASP A O 1
ATOM 523 N N . ALA A 1 66 ? -16.097 13.730 -33.165 1.00 63.66 66 ALA A N 1
ATOM 524 C CA . ALA A 1 66 ? -16.313 13.347 -34.562 1.00 63.66 66 ALA A CA 1
ATOM 525 C C . ALA A 1 66 ? -17.164 12.074 -34.737 1.00 63.66 66 ALA A C 1
ATOM 527 O O . ALA A 1 66 ? -17.672 11.843 -35.833 1.00 63.66 66 ALA A O 1
ATOM 528 N N . ASP A 1 67 ? -17.377 11.297 -33.671 1.00 55.03 67 ASP A N 1
ATOM 529 C CA . ASP A 1 67 ? -18.050 9.988 -33.734 1.00 55.03 67 ASP A CA 1
ATOM 530 C C . ASP A 1 67 ? -19.577 10.088 -33.533 1.00 55.03 67 ASP A C 1
ATOM 532 O O . ASP A 1 67 ? -20.273 9.094 -33.351 1.00 55.03 67 ASP A O 1
ATOM 536 N N . HIS A 1 68 ? -20.144 11.299 -33.610 1.00 51.62 68 HIS A N 1
ATOM 537 C CA . HIS A 1 68 ? -21.579 11.571 -33.416 1.00 51.62 68 HIS A CA 1
ATOM 538 C C . HIS A 1 68 ? -22.486 11.138 -34.589 1.00 51.62 68 HIS A C 1
ATOM 540 O O . HIS A 1 68 ? -23.620 11.607 -34.706 1.00 51.62 68 HIS A O 1
ATOM 546 N N . ALA A 1 69 ? -22.029 10.225 -35.447 1.00 46.62 69 ALA A N 1
ATOM 547 C CA . ALA A 1 69 ? -22.846 9.619 -36.492 1.00 46.62 69 ALA A CA 1
ATOM 548 C C . ALA A 1 69 ? -23.123 8.137 -36.175 1.00 46.62 69 ALA A C 1
ATOM 550 O O . ALA A 1 69 ? -22.441 7.229 -36.639 1.00 46.62 69 ALA A O 1
ATOM 551 N N . ASP A 1 70 ? -24.200 7.914 -35.421 1.00 47.03 70 ASP A N 1
ATOM 552 C CA . ASP A 1 70 ? -25.056 6.720 -35.508 1.00 47.03 70 ASP A CA 1
ATOM 553 C C . ASP A 1 70 ? -24.567 5.350 -34.983 1.00 47.03 70 ASP A C 1
ATOM 555 O O . ASP A 1 70 ? -25.226 4.339 -35.242 1.00 47.03 70 ASP A O 1
ATOM 559 N N . LYS A 1 71 ? -23.516 5.257 -34.153 1.00 43.84 71 LYS A N 1
ATOM 560 C CA . LYS A 1 71 ? -23.270 4.033 -33.357 1.00 43.84 71 LYS A CA 1
ATOM 561 C C . LYS A 1 71 ? -22.848 4.328 -31.924 1.00 43.84 71 LYS A C 1
ATOM 563 O O . LYS A 1 71 ? -22.060 5.223 -31.662 1.00 43.84 71 LYS A O 1
ATOM 568 N N . ALA A 1 72 ? -23.379 3.527 -31.000 1.00 45.81 72 ALA A N 1
ATOM 569 C CA . ALA A 1 72 ? -22.963 3.450 -29.604 1.00 45.81 72 ALA A CA 1
ATOM 570 C C . ALA A 1 72 ? -21.548 2.846 -29.497 1.00 45.81 72 ALA A C 1
ATOM 572 O O . ALA A 1 72 ? -21.378 1.729 -29.013 1.00 45.81 72 ALA A O 1
ATOM 573 N N . GLU A 1 73 ? -20.541 3.542 -30.019 1.00 55.00 73 GLU A N 1
ATOM 574 C CA . GLU A 1 73 ? -19.145 3.164 -29.829 1.00 55.00 73 GLU A CA 1
ATOM 575 C C . GLU A 1 73 ? -18.657 3.731 -28.494 1.00 55.00 73 GLU A C 1
ATOM 577 O O . GLU A 1 73 ? -18.740 4.925 -28.209 1.00 55.00 73 GLU A O 1
ATOM 582 N N . ARG A 1 74 ? -18.235 2.804 -27.633 1.00 66.06 74 ARG A 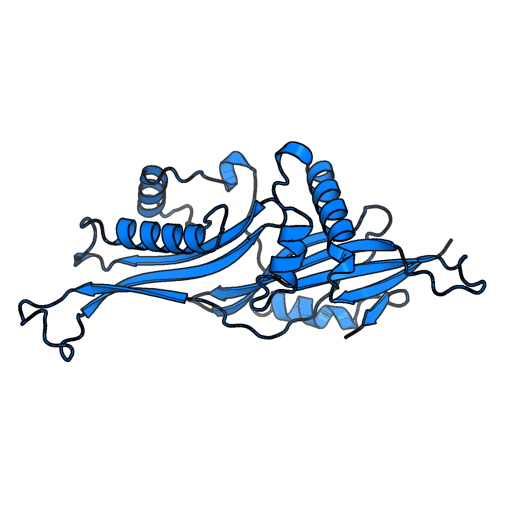N 1
ATOM 583 C CA . ARG A 1 74 ? -17.598 3.048 -26.338 1.00 66.06 74 ARG A CA 1
ATOM 584 C C . ARG A 1 74 ? -16.329 3.870 -26.583 1.00 66.06 74 ARG A C 1
ATOM 586 O O . ARG A 1 74 ? -15.567 3.539 -27.488 1.00 66.06 74 ARG A O 1
ATOM 593 N N . GLY A 1 75 ? -16.111 4.926 -25.808 1.00 75.38 75 GLY A N 1
ATOM 594 C CA . GLY A 1 75 ? -14.895 5.726 -25.889 1.00 75.38 75 GLY A CA 1
ATOM 595 C C . GLY A 1 75 ? -13.657 4.943 -25.442 1.00 75.38 75 GLY A C 1
ATOM 596 O O . GLY A 1 75 ? -13.732 3.831 -24.911 1.00 75.38 75 GLY A O 1
ATOM 597 N N . THR A 1 76 ? -12.487 5.538 -25.653 1.00 87.25 76 THR A N 1
ATOM 598 C CA . THR A 1 76 ? -11.199 4.903 -25.350 1.00 87.25 76 THR A CA 1
ATOM 599 C C . THR A 1 76 ? -10.789 5.198 -23.916 1.00 87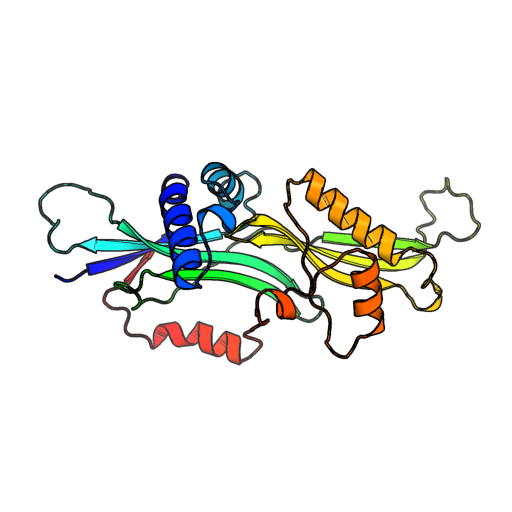.25 76 THR A C 1
ATOM 601 O O . THR A 1 76 ? -10.762 6.357 -23.513 1.00 87.25 76 THR A O 1
ATOM 604 N N . VAL A 1 77 ? -10.408 4.181 -23.141 1.00 88.00 77 VAL A N 1
ATOM 605 C CA . VAL A 1 77 ? -9.839 4.398 -21.802 1.00 88.00 77 VAL A CA 1
ATOM 606 C C . VAL A 1 77 ? -8.425 4.981 -21.936 1.00 88.00 77 VAL A C 1
ATOM 608 O O . VAL A 1 77 ? -7.523 4.334 -22.469 1.00 88.00 77 VAL A O 1
ATOM 611 N N . VAL A 1 78 ? -8.238 6.215 -21.468 1.00 88.62 78 VAL A N 1
ATOM 612 C CA . VAL A 1 78 ? -6.998 7.011 -21.596 1.00 88.62 78 VAL A CA 1
ATOM 613 C C . VAL A 1 78 ? -6.325 7.308 -20.254 1.00 88.62 78 VAL A C 1
ATOM 615 O O . VAL A 1 78 ? -5.254 7.914 -20.211 1.00 88.62 78 VAL A O 1
ATOM 618 N N . GLY A 1 79 ? -6.943 6.905 -19.145 1.00 86.94 79 GLY A N 1
ATOM 619 C CA . GLY A 1 79 ? -6.375 7.058 -17.812 1.00 86.94 79 GLY A CA 1
ATOM 620 C C . GLY A 1 79 ? -7.060 6.182 -16.771 1.00 86.94 79 GLY A C 1
ATOM 621 O O . GLY A 1 79 ? -8.177 5.710 -16.996 1.00 86.94 79 GLY A O 1
ATOM 622 N N . TYR A 1 80 ? -6.391 5.983 -15.640 1.00 90.31 80 TYR A N 1
ATOM 623 C CA . TYR A 1 80 ? -6.899 5.241 -14.494 1.00 90.31 80 TYR A CA 1
ATOM 624 C C . TYR A 1 80 ? -6.404 5.828 -13.166 1.00 90.31 80 TYR A C 1
ATOM 626 O O . TYR A 1 80 ? -5.348 6.457 -13.111 1.00 90.31 80 TYR A O 1
ATOM 634 N N . ALA A 1 81 ? -7.160 5.585 -12.098 1.00 87.69 81 ALA A N 1
ATOM 635 C CA . ALA A 1 81 ? -6.753 5.811 -10.716 1.00 87.69 81 ALA A CA 1
ATOM 636 C C . ALA A 1 81 ? -7.065 4.553 -9.899 1.00 87.69 81 ALA A C 1
ATOM 638 O O . ALA A 1 81 ? -8.234 4.189 -9.764 1.00 87.69 81 ALA A O 1
ATOM 639 N N . MET A 1 82 ? -6.030 3.897 -9.377 1.00 87.38 82 MET A N 1
ATOM 640 C CA . MET A 1 82 ? -6.129 2.720 -8.518 1.00 87.38 82 MET A CA 1
ATOM 641 C C . MET A 1 82 ? -5.976 3.127 -7.065 1.00 87.38 82 MET A C 1
ATOM 643 O O . MET A 1 82 ? -5.019 3.799 -6.683 1.00 87.38 82 MET A O 1
ATOM 647 N N . TYR A 1 83 ? -6.920 2.701 -6.241 1.00 85.50 83 TYR A N 1
ATOM 648 C CA . TYR A 1 83 ? -6.920 3.021 -4.828 1.00 85.50 83 TYR A CA 1
ATOM 649 C C . TYR A 1 83 ? -7.507 1.890 -4.002 1.00 85.50 83 TYR A C 1
ATOM 651 O O . TYR A 1 83 ? -8.288 1.063 -4.479 1.00 85.50 83 TYR A O 1
ATOM 659 N N . PHE A 1 84 ? -7.190 1.897 -2.717 1.00 83.69 84 PHE A N 1
ATOM 660 C CA . PHE A 1 84 ? -7.804 1.011 -1.745 1.00 83.69 84 PHE A CA 1
ATOM 661 C C . PHE A 1 84 ? -7.960 1.714 -0.401 1.00 83.69 84 PHE A C 1
ATOM 663 O O . PHE A 1 84 ? -7.341 2.736 -0.103 1.00 83.69 84 PHE A O 1
ATOM 670 N N . CYS A 1 85 ? -8.850 1.174 0.418 1.00 79.81 85 CYS A N 1
ATOM 671 C CA . CYS A 1 85 ? -9.024 1.637 1.780 1.00 79.81 85 CYS A CA 1
ATOM 672 C C . CYS A 1 85 ? -7.977 0.969 2.674 1.00 79.81 85 CYS A C 1
ATOM 674 O O . CYS A 1 85 ? -7.842 -0.250 2.672 1.00 79.81 85 CYS A O 1
ATOM 676 N N . ALA A 1 86 ? -7.278 1.773 3.461 1.00 80.81 86 ALA A N 1
ATOM 677 C CA . ALA A 1 86 ? -6.282 1.333 4.423 1.00 80.81 86 ALA A CA 1
ATOM 678 C C . ALA A 1 86 ? -6.640 1.836 5.828 1.00 80.81 86 ALA A C 1
ATOM 680 O O . ALA A 1 86 ? -7.641 2.531 6.052 1.00 80.81 86 ALA A O 1
ATOM 681 N N . TYR A 1 87 ? -5.823 1.462 6.805 1.00 80.56 87 TYR A N 1
ATOM 682 C CA . TYR A 1 87 ? -6.000 1.876 8.186 1.00 80.56 87 TYR A CA 1
ATOM 683 C C . TYR A 1 87 ? -4.666 2.281 8.784 1.00 80.56 87 TYR A C 1
ATOM 685 O O . TYR A 1 87 ? -3.679 1.574 8.622 1.00 80.56 87 TYR A O 1
ATOM 693 N N . SER A 1 88 ? -4.664 3.391 9.513 1.00 80.62 88 SER A N 1
ATOM 694 C CA . SER A 1 88 ? -3.523 3.807 10.313 1.00 80.62 88 SER A CA 1
ATOM 695 C C . SER A 1 88 ? -3.889 3.759 11.780 1.00 80.62 88 SER A C 1
ATOM 697 O O . SER A 1 88 ? -4.943 4.262 12.181 1.00 80.62 88 SER A O 1
ATOM 699 N N . ALA A 1 89 ? -2.989 3.224 12.602 1.00 74.94 89 ALA A N 1
ATOM 700 C CA . ALA A 1 89 ? -3.197 3.145 14.044 1.00 74.94 89 ALA A CA 1
ATOM 701 C C . ALA A 1 89 ? -3.387 4.521 14.715 1.00 74.94 89 ALA A C 1
ATOM 703 O O . ALA A 1 89 ? -3.933 4.597 15.814 1.00 74.94 89 ALA A O 1
ATOM 704 N N . TRP A 1 90 ? -2.976 5.608 14.052 1.00 76.75 90 TRP A N 1
ATOM 705 C CA . TRP A 1 90 ? -2.988 6.966 14.605 1.00 76.75 90 TRP A CA 1
ATOM 706 C C . TRP A 1 90 ? -4.193 7.803 14.171 1.00 76.75 90 TRP A C 1
ATOM 708 O O . TRP A 1 90 ? -4.680 8.621 14.948 1.00 76.75 90 TRP A O 1
ATOM 718 N N . ILE A 1 91 ? -4.657 7.631 12.929 1.00 80.50 91 ILE A N 1
ATOM 719 C CA . ILE A 1 91 ? -5.713 8.469 12.327 1.00 80.50 91 ILE A CA 1
ATOM 720 C C . ILE A 1 91 ? -6.977 7.684 11.946 1.00 80.50 91 ILE A C 1
ATOM 722 O O . ILE A 1 91 ? -8.003 8.294 11.657 1.00 80.50 91 ILE A O 1
ATOM 726 N N . GLY A 1 92 ? -6.937 6.349 11.985 1.00 82.56 92 GLY A N 1
ATOM 727 C CA . GLY A 1 92 ? -8.065 5.486 11.651 1.00 82.56 92 GLY A CA 1
ATOM 728 C C . GLY A 1 92 ? -8.159 5.165 10.159 1.00 82.56 92 GLY A C 1
ATOM 729 O O . GLY A 1 92 ? -7.146 4.910 9.505 1.00 82.56 92 GLY A O 1
ATOM 730 N N . LYS A 1 93 ? -9.389 5.138 9.628 1.00 78.75 93 LYS A N 1
ATOM 731 C CA . LYS A 1 93 ? -9.658 4.830 8.215 1.00 78.75 93 LYS A CA 1
ATOM 732 C C . LYS A 1 93 ? -8.999 5.870 7.313 1.00 78.75 93 LYS A C 1
ATOM 734 O O . LYS A 1 93 ? -9.212 7.067 7.498 1.00 78.75 93 LYS A O 1
ATOM 739 N N . LEU A 1 94 ? -8.262 5.401 6.316 1.00 77.19 94 LEU A N 1
ATOM 740 C CA . LEU A 1 94 ? -7.671 6.241 5.285 1.00 77.19 94 LEU A CA 1
ATOM 741 C C . LEU A 1 94 ? -7.867 5.619 3.908 1.00 77.19 94 LEU A C 1
ATOM 743 O O . LEU A 1 94 ? -8.149 4.434 3.759 1.00 77.19 94 LEU A O 1
ATOM 747 N N . MET A 1 95 ? -7.712 6.455 2.902 1.00 78.44 95 MET A N 1
ATOM 748 C CA . MET A 1 95 ? -7.693 6.066 1.507 1.00 78.44 95 MET A CA 1
ATOM 749 C C . MET A 1 95 ? -6.243 6.111 1.038 1.00 78.44 95 MET A C 1
ATOM 751 O O . MET A 1 95 ? -5.549 7.099 1.283 1.00 78.44 95 MET A O 1
ATOM 755 N N . TYR A 1 96 ? -5.798 5.038 0.397 1.00 80.81 96 TYR A N 1
ATOM 756 C CA . TYR A 1 96 ? -4.483 4.933 -0.211 1.00 80.81 96 TYR A CA 1
ATOM 757 C C . TYR A 1 96 ? -4.650 4.973 -1.729 1.00 80.81 96 TYR A C 1
ATOM 759 O O . TYR A 1 96 ? -5.329 4.118 -2.299 1.00 80.81 96 TYR A O 1
ATOM 767 N N . LEU A 1 97 ? -4.077 5.995 -2.364 1.00 81.75 97 LEU A N 1
ATOM 768 C CA . LEU A 1 97 ? -3.947 6.059 -3.816 1.00 81.75 97 LEU A CA 1
ATOM 769 C C . LEU A 1 97 ? -2.680 5.288 -4.182 1.00 8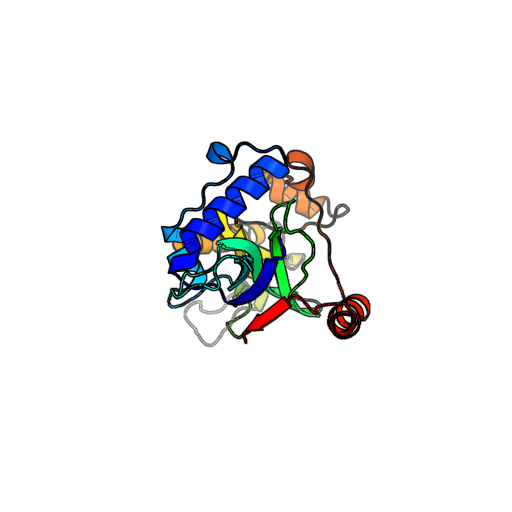1.75 97 LEU A C 1
ATOM 771 O O . LEU A 1 97 ? -1.595 5.725 -3.808 1.00 81.75 97 LEU A O 1
ATOM 775 N N . GLU A 1 98 ? -2.844 4.154 -4.857 1.00 86.06 98 GLU A N 1
ATOM 776 C CA . GLU A 1 98 ? -1.719 3.344 -5.329 1.00 86.06 98 GLU A CA 1
ATOM 777 C C . GLU A 1 98 ? -1.087 4.007 -6.545 1.00 86.06 98 GLU A C 1
ATOM 779 O O . GLU A 1 98 ? 0.063 4.418 -6.503 1.00 86.06 98 GLU A O 1
ATOM 784 N N . ASP A 1 99 ? -1.881 4.188 -7.600 1.00 84.06 99 ASP A N 1
ATOM 785 C CA . ASP A 1 99 ? -1.407 4.737 -8.862 1.00 84.06 99 ASP A CA 1
ATOM 786 C C . ASP A 1 99 ? -2.460 5.631 -9.503 1.00 84.06 99 ASP A C 1
ATOM 788 O O . ASP A 1 99 ? -3.665 5.377 -9.434 1.00 84.06 99 ASP A O 1
ATOM 792 N N . LEU A 1 100 ? -1.991 6.675 -10.180 1.00 87.00 100 LEU A N 1
ATOM 793 C CA . LEU A 1 100 ? -2.795 7.547 -11.025 1.00 87.00 100 LEU A CA 1
ATOM 794 C C . LEU A 1 100 ? -2.006 7.827 -12.296 1.00 87.00 100 LEU A C 1
ATOM 796 O O . LEU A 1 100 ? -0.975 8.498 -12.259 1.00 87.00 100 LEU A O 1
ATOM 800 N N . PHE A 1 101 ? -2.533 7.384 -13.430 1.00 87.06 101 PHE A N 1
ATOM 801 C CA . PHE A 1 101 ? -1.925 7.660 -14.721 1.00 87.06 101 PHE A CA 1
ATOM 802 C C . PHE A 1 101 ? -2.976 8.083 -15.735 1.00 87.06 101 PHE A C 1
ATOM 804 O O . PHE A 1 101 ? -4.007 7.442 -15.912 1.00 87.06 101 PHE A O 1
ATOM 811 N N . VAL A 1 102 ? -2.686 9.174 -16.436 1.00 83.62 102 VAL A N 1
ATOM 812 C CA . VAL A 1 102 ? -3.419 9.607 -17.623 1.00 83.62 102 VAL A CA 1
ATOM 813 C C . VAL A 1 102 ? -2.389 9.795 -18.724 1.00 83.62 102 VAL A C 1
ATOM 815 O O . VAL A 1 102 ? -1.338 10.411 -18.496 1.00 83.62 102 VAL A O 1
ATOM 818 N N . GLN A 1 103 ? -2.676 9.264 -19.910 1.00 81.56 103 GLN A N 1
ATOM 819 C CA . GLN A 1 103 ? -1.798 9.394 -21.068 1.00 81.56 103 GLN A CA 1
ATOM 820 C C . GLN A 1 103 ? -1.427 10.865 -21.300 1.00 81.56 103 GLN A C 1
ATOM 822 O O . GLN A 1 103 ? -2.314 11.717 -21.216 1.00 81.56 103 GLN A O 1
ATOM 827 N N . PRO A 1 104 ? -0.160 11.196 -21.626 1.00 82.44 104 PRO A N 1
ATOM 828 C CA . PRO A 1 104 ? 0.300 12.580 -21.770 1.00 82.44 104 PRO A CA 1
ATOM 829 C C . PRO A 1 104 ? -0.589 13.478 -22.638 1.00 82.44 104 PRO A C 1
ATOM 831 O O . PRO A 1 104 ? -0.777 14.644 -22.305 1.00 82.44 104 PRO A O 1
ATOM 834 N N . ALA A 1 105 ? -1.182 12.930 -23.702 1.00 81.44 105 ALA A N 1
ATOM 835 C CA . ALA A 1 105 ? -2.083 13.650 -24.603 1.00 81.44 105 ALA A CA 1
ATOM 836 C C . ALA A 1 105 ? -3.434 14.064 -23.972 1.00 81.44 105 ALA A C 1
ATOM 838 O O . ALA A 1 105 ? -4.157 14.857 -24.569 1.00 81.44 105 ALA A O 1
ATOM 839 N N . HIS A 1 106 ? -3.771 13.542 -22.787 1.00 73.94 106 HIS A N 1
ATOM 840 C CA . HIS A 1 106 ? -5.086 13.657 -22.143 1.00 73.94 106 HIS A CA 1
ATOM 841 C C . HIS A 1 106 ? -5.029 14.166 -20.685 1.00 73.94 106 HIS A C 1
ATOM 843 O O . HIS A 1 106 ? -6.026 14.080 -19.972 1.00 73.94 106 HIS A O 1
ATOM 849 N N . ARG A 1 107 ? -3.884 14.685 -20.208 1.00 71.25 107 ARG A N 1
ATOM 850 C CA . ARG A 1 107 ? -3.597 14.987 -18.780 1.00 71.25 107 ARG A CA 1
ATOM 851 C C . ARG A 1 107 ? -4.359 16.170 -18.140 1.00 71.25 107 ARG A C 1
ATOM 853 O O . ARG A 1 107 ? -3.935 16.666 -17.100 1.00 71.25 107 ARG A O 1
ATOM 860 N N . ASP A 1 108 ? -5.519 16.559 -18.658 1.00 64.69 108 ASP A N 1
ATOM 861 C CA . ASP A 1 108 ? -6.329 17.670 -18.124 1.00 64.69 108 ASP A CA 1
ATOM 862 C C . ASP A 1 108 ? -7.357 17.251 -17.039 1.00 64.69 108 ASP A C 1
ATOM 864 O O . ASP A 1 108 ? -8.394 17.891 -16.888 1.00 64.69 108 ASP A O 1
ATOM 868 N N . LEU A 1 109 ? -7.127 16.173 -16.268 1.00 49.28 109 LEU A N 1
ATOM 869 C CA . LEU A 1 109 ? -8.173 15.541 -15.430 1.00 49.28 109 LEU A CA 1
ATOM 870 C C . LEU A 1 109 ? -7.713 15.168 -14.000 1.00 49.28 109 LEU A C 1
ATOM 872 O O . LEU A 1 109 ? -6.593 14.693 -13.813 1.00 49.28 109 LEU A O 1
ATOM 876 N N . ARG A 1 110 ? -8.595 15.335 -12.992 1.00 45.81 110 ARG A N 1
ATOM 877 C CA . ARG A 1 110 ? -8.450 14.870 -11.583 1.00 45.81 110 ARG A CA 1
ATOM 878 C C . ARG A 1 110 ? -9.804 14.442 -11.001 1.00 45.81 110 ARG A C 1
ATOM 880 O O . ARG A 1 110 ? -10.795 15.044 -11.391 1.00 45.81 110 ARG A O 1
ATOM 887 N N . VAL A 1 111 ? -9.827 13.428 -10.116 1.00 45.62 111 VAL A N 1
ATOM 888 C CA . VAL A 1 111 ? -10.972 12.528 -9.803 1.00 45.62 111 VAL A CA 1
ATOM 889 C C . VAL A 1 111 ? -11.011 12.049 -8.332 1.00 45.62 111 VAL A C 1
ATOM 891 O O . VAL A 1 111 ? -9.938 11.895 -7.765 1.00 45.62 111 VAL A O 1
ATOM 894 N N . ASP A 1 112 ? -12.209 11.742 -7.774 1.00 38.69 112 ASP A N 1
ATOM 895 C CA . ASP A 1 112 ? -12.440 10.964 -6.522 1.00 38.69 112 ASP A CA 1
ATOM 896 C C . ASP A 1 112 ? -13.820 10.241 -6.474 1.00 38.69 112 ASP A C 1
ATOM 898 O O . ASP A 1 112 ? -14.806 10.814 -6.936 1.00 38.69 112 ASP A O 1
ATOM 902 N N . ASN A 1 113 ? -13.913 9.037 -5.858 1.00 35.41 113 ASN A N 1
ATOM 903 C CA . ASN A 1 113 ? -15.071 8.533 -5.060 1.00 35.41 113 ASN A CA 1
ATOM 904 C C . ASN A 1 113 ? -14.805 7.144 -4.415 1.00 35.41 113 ASN A C 1
ATOM 906 O O . ASN A 1 113 ? -14.090 6.364 -5.027 1.00 35.41 113 ASN A O 1
ATOM 910 N N . PHE A 1 114 ? -15.374 6.787 -3.241 1.00 42.41 114 PHE A N 1
ATOM 911 C CA . PHE A 1 114 ? -15.043 5.549 -2.467 1.00 42.41 114 PHE A CA 1
ATOM 912 C C . PHE A 1 114 ? -16.243 4.831 -1.795 1.00 42.41 114 PHE A C 1
ATOM 914 O O . PHE A 1 114 ? -17.238 5.476 -1.476 1.00 42.41 114 PHE A O 1
ATOM 921 N N . GLY A 1 115 ? -16.111 3.511 -1.526 1.00 40.56 115 GLY A N 1
ATOM 922 C CA . GLY A 1 115 ? -17.102 2.616 -0.873 1.00 40.56 115 GLY A CA 1
ATOM 923 C C . GLY A 1 115 ? -16.496 1.439 -0.054 1.00 40.56 115 GLY A C 1
ATOM 924 O O . GLY A 1 115 ? -15.277 1.343 0.073 1.00 40.56 115 GLY A O 1
ATOM 925 N N . ASP A 1 116 ? -17.349 0.566 0.522 1.00 36.97 116 ASP A N 1
ATOM 926 C CA . ASP A 1 116 ? -17.113 -0.222 1.763 1.00 36.97 116 ASP A CA 1
ATOM 927 C C . ASP A 1 116 ? -16.548 -1.664 1.644 1.00 36.97 116 ASP A C 1
ATOM 929 O O . ASP A 1 116 ? -17.181 -2.538 1.054 1.00 36.97 116 ASP A O 1
ATOM 933 N N . HIS A 1 117 ? -15.448 -1.945 2.369 1.00 49.38 117 HIS A N 1
ATOM 934 C CA . HIS A 1 117 ? -14.967 -3.274 2.808 1.00 49.38 117 HIS A CA 1
ATOM 935 C C . HIS A 1 117 ? -14.149 -3.169 4.113 1.00 49.38 117 HIS A C 1
ATOM 937 O O . HIS A 1 117 ? -13.767 -2.078 4.534 1.00 49.38 117 HIS A O 1
ATOM 943 N N . ALA A 1 118 ? -13.897 -4.297 4.791 1.00 52.38 118 ALA A N 1
ATOM 944 C CA . ALA A 1 118 ? -13.129 -4.328 6.038 1.00 52.38 118 ALA A CA 1
ATOM 945 C C . ALA A 1 118 ? -11.675 -3.852 5.836 1.00 52.38 118 ALA A C 1
ATOM 947 O O . ALA A 1 118 ? -10.971 -4.346 4.962 1.00 52.38 118 ALA A O 1
ATOM 948 N N . PHE A 1 119 ? -11.240 -2.910 6.678 1.00 62.31 119 PHE A N 1
ATOM 949 C CA . PHE A 1 119 ? -10.067 -2.061 6.430 1.00 62.31 119 PHE A CA 1
ATOM 950 C C . PHE A 1 119 ? -8.718 -2.679 6.837 1.00 62.31 119 PHE A C 1
ATOM 952 O O . PHE A 1 119 ? -7.698 -2.325 6.258 1.00 62.31 119 PHE A O 1
ATOM 959 N N . PHE A 1 120 ? -8.680 -3.546 7.858 1.00 72.88 120 PHE A N 1
ATOM 960 C CA . PHE A 1 120 ? -7.432 -4.127 8.373 1.00 72.88 120 PHE A CA 1
ATOM 961 C C . PHE A 1 120 ? -7.652 -5.413 9.180 1.00 72.88 120 PHE A C 1
ATOM 963 O O . PHE A 1 120 ? -8.775 -5.749 9.562 1.00 72.88 120 PHE A O 1
ATOM 970 N N . GLN A 1 121 ? -6.551 -6.112 9.461 1.00 74.50 121 GLN A N 1
ATOM 971 C CA . GLN A 1 121 ? -6.459 -7.288 10.325 1.00 74.50 121 GLN A CA 1
ATOM 972 C C . GLN A 1 121 ? -5.339 -7.098 11.367 1.00 74.50 121 GLN A C 1
ATOM 974 O O . GLN A 1 121 ? -4.406 -6.318 11.172 1.00 74.50 121 GLN A O 1
ATOM 979 N N . CYS A 1 122 ? -5.431 -7.793 12.504 1.00 70.38 122 CYS A N 1
ATOM 980 C CA . CYS A 1 122 ? -4.442 -7.712 13.582 1.00 70.38 122 CYS A CA 1
ATOM 981 C C . CYS A 1 122 ? -4.155 -9.106 14.152 1.00 70.38 122 CYS A C 1
ATOM 983 O O . CYS A 1 122 ? -5.082 -9.846 14.483 1.00 70.38 122 CYS A O 1
ATOM 985 N N . LEU A 1 123 ? -2.874 -9.459 14.259 1.00 69.50 123 LEU A N 1
ATOM 986 C CA . LEU A 1 123 ? -2.395 -10.640 14.979 1.00 69.50 123 LEU A CA 1
ATOM 987 C C . LEU A 1 123 ? -1.817 -10.206 16.323 1.00 69.50 123 LEU A C 1
ATOM 989 O O . LEU A 1 123 ? -1.087 -9.220 16.388 1.00 69.50 123 LEU A O 1
ATOM 993 N N . VAL A 1 124 ? -2.095 -10.970 17.378 1.00 78.00 124 VAL A N 1
ATOM 994 C CA . VAL A 1 124 ? -1.577 -10.724 18.730 1.00 78.00 124 VAL A CA 1
ATOM 995 C C . VAL A 1 124 ? -0.647 -11.852 19.169 1.00 78.00 124 VAL A C 1
ATOM 997 O O . VAL A 1 124 ? -0.867 -13.016 18.840 1.00 78.00 124 VAL A O 1
ATOM 1000 N N . ALA A 1 125 ? 0.401 -11.496 19.909 1.00 70.19 125 ALA A N 1
ATOM 1001 C CA . ALA A 1 125 ? 1.245 -12.424 20.648 1.00 70.19 125 ALA A CA 1
ATOM 1002 C C . ALA A 1 125 ? 0.827 -12.387 22.122 1.00 70.19 125 ALA A C 1
ATOM 1004 O O . ALA A 1 125 ? 0.881 -11.326 22.747 1.00 70.19 12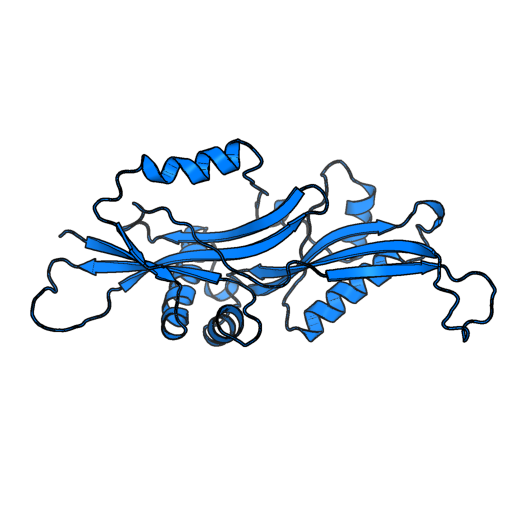5 ALA A O 1
ATOM 1005 N N . GLU A 1 126 ? 0.420 -13.531 22.666 1.00 77.81 126 GLU A N 1
ATOM 1006 C CA . GLU A 1 126 ? -0.015 -13.675 24.057 1.00 77.81 126 GLU A CA 1
ATOM 1007 C C . GLU A 1 126 ? 1.044 -14.422 24.882 1.00 77.81 126 GLU A C 1
ATOM 1009 O O . GLU A 1 126 ? 1.566 -15.451 24.453 1.00 77.81 126 GLU A O 1
ATOM 1014 N N . ALA A 1 127 ? 1.361 -13.902 26.067 1.00 69.81 127 ALA A N 1
ATOM 1015 C CA . ALA A 1 127 ? 2.096 -14.612 27.104 1.00 69.81 127 ALA A CA 1
ATOM 1016 C C . ALA A 1 127 ? 1.092 -15.355 27.994 1.00 69.81 127 ALA A C 1
ATOM 1018 O O . ALA A 1 127 ? 0.169 -14.742 28.530 1.00 69.81 127 ALA A O 1
ATOM 1019 N N . ILE A 1 128 ? 1.256 -16.668 28.125 1.00 68.12 128 ILE A N 1
ATOM 1020 C CA . ILE A 1 128 ? 0.418 -17.512 28.981 1.00 68.12 128 ILE A CA 1
ATOM 1021 C C . ILE A 1 128 ? 1.135 -17.628 30.331 1.00 68.12 128 ILE A C 1
ATOM 1023 O O . ILE A 1 128 ? 2.315 -17.976 30.354 1.00 68.12 128 ILE A O 1
ATOM 1027 N N . ASP A 1 129 ? 0.452 -17.299 31.429 1.00 61.38 129 ASP A N 1
ATOM 1028 C CA . ASP A 1 129 ? 0.959 -17.573 32.782 1.00 61.38 129 ASP A CA 1
ATOM 1029 C C . ASP A 1 129 ? 1.010 -19.098 33.020 1.00 61.38 129 ASP A C 1
ATOM 1031 O O . ASP A 1 129 ? 0.312 -19.836 32.334 1.00 61.38 129 ASP A O 1
ATOM 1035 N N . ASP A 1 130 ? 1.795 -19.587 33.991 1.00 59.34 130 ASP A N 1
ATOM 1036 C CA . ASP A 1 130 ? 2.039 -21.024 34.287 1.00 59.34 130 ASP A CA 1
ATOM 1037 C C . ASP A 1 130 ? 0.786 -21.864 34.700 1.00 59.34 130 ASP A C 1
ATOM 1039 O O . ASP A 1 130 ? 0.896 -22.891 35.376 1.00 59.34 130 ASP A O 1
ATOM 1043 N N . GLY A 1 131 ? -0.426 -21.436 34.343 1.00 59.84 131 GLY A N 1
ATOM 1044 C CA . GLY A 1 131 ? -1.676 -22.182 34.469 1.00 59.84 131 GLY A CA 1
ATOM 1045 C C . GLY A 1 131 ? -1.868 -23.260 33.394 1.00 59.84 131 GLY A C 1
ATOM 1046 O O . GLY A 1 131 ? -1.081 -23.400 32.460 1.00 59.84 131 GLY A O 1
ATOM 1047 N N . ASP A 1 132 ? -2.922 -24.066 33.553 1.00 57.22 132 ASP A N 1
ATOM 1048 C CA . ASP A 1 132 ? -3.251 -25.181 32.659 1.00 57.22 132 ASP A CA 1
ATOM 1049 C C . ASP A 1 132 ? -3.501 -24.685 31.215 1.00 57.22 132 ASP A C 1
ATOM 1051 O O . ASP A 1 132 ? -4.500 -24.003 30.972 1.00 57.22 132 ASP A O 1
ATOM 1055 N N . PRO A 1 133 ? -2.661 -25.058 30.226 1.00 55.81 133 PRO A N 1
ATOM 1056 C CA . PRO A 1 133 ? -2.794 -24.610 28.838 1.00 55.81 133 PRO A CA 1
ATOM 1057 C C . PRO A 1 133 ? -4.060 -25.128 28.127 1.00 55.81 133 PRO A C 1
ATOM 1059 O O . PRO A 1 133 ? -4.296 -24.787 26.966 1.00 55.81 133 PRO A O 1
ATOM 1062 N N . THR A 1 134 ? -4.875 -25.962 28.783 1.00 59.19 134 THR A N 1
ATOM 1063 C CA . THR A 1 134 ? -6.164 -26.441 28.263 1.00 59.19 134 THR A CA 1
ATOM 1064 C C . THR A 1 134 ? -7.372 -25.636 28.754 1.00 59.19 134 THR A C 1
ATOM 1066 O O . THR A 1 134 ? -8.470 -25.792 28.203 1.00 59.19 134 THR A O 1
ATOM 1069 N N . ASP A 1 135 ? -7.189 -24.726 29.718 1.00 60.81 135 ASP A N 1
ATOM 1070 C CA . ASP A 1 135 ? -8.261 -23.868 30.220 1.00 60.81 135 ASP A CA 1
ATOM 1071 C C . ASP A 1 135 ? -8.501 -22.666 29.291 1.00 60.81 135 ASP A C 1
ATOM 1073 O O . ASP A 1 135 ? -7.828 -21.637 29.340 1.00 60.81 135 ASP A O 1
ATOM 1077 N N . LYS A 1 136 ? -9.529 -22.776 28.441 1.00 53.25 136 LYS A N 1
ATOM 1078 C CA . LYS A 1 136 ? -9.945 -21.720 27.498 1.00 53.25 136 LYS A CA 1
ATOM 1079 C C . LYS A 1 136 ? -10.383 -20.408 28.173 1.00 53.25 136 LYS A C 1
ATOM 1081 O O . LYS A 1 136 ? -10.614 -19.430 27.459 1.00 53.25 136 LYS A O 1
ATOM 1086 N N . ALA A 1 137 ? -10.559 -20.380 29.499 1.00 54.94 137 ALA A N 1
ATOM 1087 C CA . ALA A 1 137 ? -10.921 -19.178 30.248 1.00 54.94 137 ALA A CA 1
ATOM 1088 C C . ALA A 1 137 ? -9.712 -18.300 30.625 1.00 54.94 137 ALA A C 1
ATOM 1090 O O . ALA A 1 137 ? -9.897 -17.108 30.880 1.00 54.94 137 ALA A O 1
ATOM 1091 N N . GLN A 1 138 ? -8.485 -18.836 30.613 1.00 55.19 138 GLN A N 1
ATOM 1092 C CA . GLN A 1 138 ? -7.265 -18.046 30.793 1.00 55.19 138 GLN A CA 1
ATOM 1093 C C . GLN A 1 138 ? -6.793 -17.510 29.438 1.00 55.19 138 GLN A C 1
ATOM 1095 O O . GLN A 1 138 ? -6.032 -18.150 28.718 1.00 55.19 138 GLN A O 1
ATOM 1100 N N . ARG A 1 139 ? -7.260 -16.314 29.061 1.00 56.50 139 ARG A N 1
ATOM 1101 C CA . ARG A 1 139 ? -6.619 -15.571 27.966 1.00 56.50 139 ARG A CA 1
ATOM 1102 C C . ARG A 1 139 ? -5.246 -15.100 28.432 1.00 56.50 139 ARG A C 1
ATOM 1104 O O . ARG A 1 139 ? -5.149 -14.493 29.499 1.00 56.50 139 ARG A O 1
ATOM 1111 N N . GLY A 1 140 ? -4.214 -15.369 27.635 1.00 65.50 140 GLY A N 1
ATOM 1112 C CA . GLY A 1 140 ? -2.875 -14.865 27.906 1.00 65.50 140 GLY A CA 1
ATOM 1113 C C . GLY A 1 140 ? -2.825 -13.335 27.838 1.00 65.50 140 GLY A C 1
ATOM 1114 O O . GLY A 1 140 ? -3.692 -12.678 27.257 1.00 65.50 140 GLY A O 1
ATOM 1115 N N . THR A 1 141 ? -1.796 -12.744 28.436 1.00 76.00 141 THR A N 1
ATOM 1116 C CA . THR A 1 141 ? -1.560 -11.299 28.352 1.00 76.00 141 THR A CA 1
ATOM 1117 C C . THR A 1 141 ? -1.006 -10.963 26.972 1.00 76.00 141 THR A C 1
ATOM 1119 O O . THR A 1 141 ? 0.022 -11.503 26.575 1.00 76.00 141 THR A O 1
ATOM 1122 N N . VAL A 1 142 ? -1.641 -10.053 26.231 1.00 79.88 142 VAL A N 1
ATOM 1123 C CA . VAL A 1 142 ? -1.112 -9.584 24.938 1.00 79.88 142 VAL A CA 1
ATOM 1124 C C . VAL A 1 142 ? 0.175 -8.783 25.166 1.00 79.88 142 VAL A C 1
ATOM 1126 O O . VAL A 1 142 ? 0.155 -7.702 25.754 1.00 79.88 142 VAL A O 1
ATOM 1129 N N . VAL A 1 143 ? 1.297 -9.306 24.669 1.00 85.06 143 VAL A N 1
ATOM 1130 C CA . VAL A 1 143 ? 2.650 -8.737 24.822 1.00 85.06 143 VAL A CA 1
ATOM 1131 C C . VAL A 1 143 ? 3.227 -8.195 23.515 1.00 85.06 143 VAL A C 1
ATOM 1133 O O . VAL A 1 143 ? 4.304 -7.598 23.498 1.00 85.06 143 VAL A O 1
ATOM 1136 N N . GLY A 1 144 ? 2.517 -8.366 22.403 1.00 82.31 144 GLY A N 1
ATOM 1137 C CA . GLY A 1 144 ? 2.891 -7.808 21.112 1.00 82.31 144 GLY A CA 1
ATOM 1138 C C . GLY A 1 144 ? 1.793 -7.969 20.072 1.00 82.31 144 GLY A C 1
ATOM 1139 O O . GLY A 1 144 ? 0.860 -8.746 20.265 1.00 82.31 144 GLY A O 1
ATOM 1140 N N . TYR A 1 145 ? 1.892 -7.228 18.974 1.00 82.50 145 TYR A N 1
ATOM 1141 C CA . TYR A 1 145 ? 0.940 -7.304 17.874 1.00 82.50 145 TYR A CA 1
ATOM 1142 C C . TYR A 1 145 ? 1.582 -6.962 16.528 1.00 82.50 145 TYR A C 1
ATOM 1144 O O . TYR A 1 145 ? 2.625 -6.306 16.466 1.00 82.50 145 TYR A O 1
ATOM 1152 N N . ALA A 1 146 ? 0.927 -7.413 15.461 1.00 85.56 146 ALA A N 1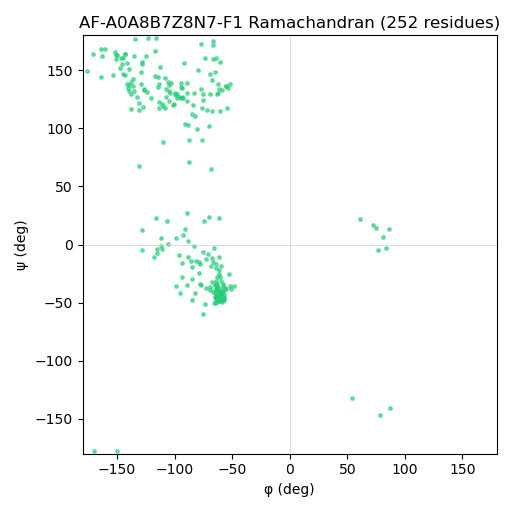
ATOM 1153 C CA . ALA A 1 146 ? 1.156 -6.976 14.093 1.00 85.56 146 ALA A CA 1
ATOM 1154 C C . ALA A 1 146 ? -0.181 -6.558 13.473 1.00 85.56 146 ALA A C 1
ATOM 1156 O O . ALA A 1 146 ? -1.096 -7.378 13.362 1.00 85.56 146 ALA A O 1
ATOM 1157 N N . MET A 1 147 ? -0.287 -5.292 13.079 1.00 81.56 147 MET A N 1
ATOM 1158 C CA . MET A 1 147 ? -1.412 -4.753 12.321 1.00 81.56 147 MET A CA 1
ATOM 1159 C C . MET A 1 147 ? -1.038 -4.724 10.845 1.00 81.56 147 MET A C 1
ATOM 1161 O O . MET A 1 147 ? 0.025 -4.230 10.477 1.00 81.56 147 MET A O 1
ATOM 1165 N N . TYR A 1 148 ? -1.907 -5.263 10.002 1.00 87.00 148 TYR A N 1
ATOM 1166 C CA . TYR A 1 148 ? -1.656 -5.366 8.574 1.00 87.00 148 TYR A CA 1
ATOM 1167 C C . TYR A 1 148 ? -2.958 -5.306 7.789 1.00 87.00 148 TYR A C 1
ATOM 1169 O O . TYR A 1 148 ? -4.050 -5.536 8.311 1.00 87.00 148 TYR A O 1
ATOM 1177 N N . PHE A 1 149 ? -2.838 -5.034 6.503 1.00 84.50 149 PHE A N 1
ATOM 1178 C CA . PHE A 1 149 ? -3.938 -5.109 5.558 1.00 84.50 149 PHE A CA 1
ATOM 1179 C C . PHE A 1 149 ? -3.431 -5.638 4.223 1.00 84.50 149 PHE A C 1
ATOM 1181 O O . PHE A 1 149 ? -2.228 -5.725 3.975 1.00 84.50 149 PHE A O 1
ATOM 1188 N N . CYS A 1 150 ? -4.364 -6.063 3.381 1.00 84.56 150 CYS A N 1
ATOM 1189 C CA . CYS A 1 150 ? -4.036 -6.325 1.992 1.00 84.56 150 CYS A CA 1
ATOM 1190 C C . CYS A 1 150 ? -3.904 -4.976 1.288 1.00 84.56 150 CYS A C 1
ATOM 1192 O O . CYS A 1 150 ? -4.782 -4.127 1.419 1.00 84.56 150 CYS A O 1
ATOM 1194 N N . ALA A 1 151 ? -2.808 -4.802 0.573 1.00 85.94 151 ALA A N 1
ATOM 1195 C CA . ALA A 1 151 ? -2.602 -3.701 -0.343 1.00 85.94 151 ALA A CA 1
ATOM 1196 C C . ALA A 1 151 ? -2.476 -4.266 -1.759 1.00 85.94 151 ALA A C 1
ATOM 1198 O O . ALA A 1 151 ? -2.530 -5.484 -1.986 1.00 85.94 151 ALA A O 1
ATOM 1199 N N . TYR A 1 152 ? -2.337 -3.371 -2.718 1.00 86.56 152 TYR A N 1
ATOM 1200 C CA . TYR A 1 152 ? -2.274 -3.739 -4.114 1.00 86.56 152 TYR A CA 1
ATOM 1201 C C . TYR A 1 152 ? -1.226 -2.901 -4.803 1.00 86.56 152 TYR A C 1
ATOM 1203 O O . TYR A 1 152 ? -1.266 -1.696 -4.638 1.00 86.56 152 TYR A O 1
ATOM 1211 N N . SER A 1 153 ? -0.352 -3.531 -5.582 1.00 88.06 153 SER A N 1
ATOM 1212 C CA . SER A 1 153 ? 0.516 -2.834 -6.520 1.00 88.06 153 SER A CA 1
ATOM 1213 C C . SER A 1 153 ? -0.008 -3.033 -7.924 1.00 88.06 153 SER A C 1
ATOM 1215 O O . SER A 1 153 ? -0.287 -4.164 -8.323 1.00 88.06 153 SER A O 1
ATOM 1217 N N . SER A 1 154 ? -0.114 -1.958 -8.704 1.00 84.56 154 SER A N 1
ATOM 1218 C CA . SER A 1 154 ? -0.511 -2.103 -10.107 1.00 84.56 154 SER A CA 1
ATOM 1219 C C . SER A 1 154 ? 0.498 -2.949 -10.903 1.00 84.56 154 SER A C 1
ATOM 1221 O O . SER A 1 154 ? 0.111 -3.646 -11.839 1.00 84.56 154 SER A O 1
ATOM 1223 N N . TRP A 1 155 ? 1.755 -2.994 -10.450 1.00 87.62 155 TRP A N 1
ATOM 1224 C CA . TRP A 1 155 ? 2.868 -3.672 -11.105 1.00 87.62 155 TRP A CA 1
ATOM 1225 C C . TRP A 1 155 ? 2.933 -5.151 -10.755 1.00 87.62 155 TRP A C 1
ATOM 1227 O O . TRP A 1 155 ? 3.069 -5.977 -11.648 1.00 87.62 155 TRP A O 1
ATOM 1237 N N . ILE A 1 156 ? 2.829 -5.511 -9.473 1.00 88.50 156 ILE A N 1
ATOM 1238 C CA . ILE A 1 156 ? 2.997 -6.907 -9.023 1.00 88.50 156 ILE A CA 1
ATOM 1239 C C . ILE A 1 156 ? 1.706 -7.556 -8.511 1.00 88.50 156 ILE A C 1
ATOM 1241 O O . ILE A 1 156 ? 1.716 -8.723 -8.134 1.00 88.50 156 ILE A O 1
ATOM 1245 N N . GLY A 1 157 ? 0.592 -6.830 -8.493 1.00 87.81 157 GLY A N 1
ATOM 1246 C CA . GLY A 1 157 ? -0.689 -7.310 -7.987 1.00 87.81 157 GLY A CA 1
ATOM 1247 C C . GLY A 1 157 ? -0.770 -7.291 -6.458 1.00 87.81 157 GLY A C 1
ATOM 1248 O O . GLY A 1 157 ? -0.215 -6.417 -5.786 1.00 87.81 157 GLY A O 1
ATOM 1249 N N . ARG A 1 158 ? -1.490 -8.263 -5.887 1.00 89.12 158 ARG A N 1
ATOM 1250 C CA . ARG A 1 158 ? -1.740 -8.369 -4.437 1.00 89.12 158 ARG A CA 1
ATOM 1251 C C . ARG A 1 158 ? -0.447 -8.347 -3.623 1.00 89.12 158 ARG A C 1
ATOM 1253 O O . ARG A 1 158 ? 0.476 -9.119 -3.882 1.00 89.12 158 ARG A O 1
ATOM 1260 N N . LEU A 1 159 ? -0.425 -7.572 -2.543 1.00 92.38 159 LEU A N 1
ATOM 1261 C CA . LEU A 1 159 ? 0.651 -7.597 -1.551 1.00 92.38 159 LEU A CA 1
ATOM 1262 C C . LEU A 1 159 ? 0.112 -7.390 -0.132 1.00 92.38 159 LEU A C 1
ATOM 1264 O O . LEU A 1 159 ? -1.026 -6.972 0.072 1.00 92.38 159 LEU A O 1
ATOM 1268 N N . MET A 1 160 ? 0.922 -7.714 0.868 1.00 91.69 160 MET A N 1
ATOM 1269 C CA . MET A 1 160 ? 0.607 -7.424 2.267 1.00 91.69 160 MET A CA 1
ATOM 1270 C C . MET A 1 160 ? 1.237 -6.097 2.673 1.00 91.69 160 MET A C 1
ATOM 1272 O O . MET A 1 160 ? 2.408 -5.866 2.401 1.00 91.69 160 MET A O 1
ATOM 1276 N N . TYR A 1 161 ? 0.507 -5.241 3.373 1.00 92.75 161 TYR A N 1
ATOM 1277 C CA . TYR A 1 161 ? 1.092 -4.060 3.994 1.00 92.75 161 TYR A CA 1
ATOM 1278 C C . TYR A 1 161 ? 1.091 -4.234 5.509 1.00 92.75 161 TYR A C 1
ATOM 1280 O O . TYR A 1 161 ? 0.036 -4.427 6.118 1.00 92.75 161 TYR A O 1
ATOM 1288 N N . LEU A 1 162 ? 2.276 -4.212 6.115 1.00 93.81 162 LEU A N 1
ATOM 1289 C CA . LEU A 1 162 ? 2.459 -4.261 7.562 1.00 93.81 162 LEU A CA 1
ATOM 1290 C C . LEU A 1 162 ? 2.488 -2.818 8.087 1.00 93.81 162 LEU A C 1
ATOM 1292 O O . LEU A 1 162 ? 3.483 -2.117 7.931 1.00 93.81 162 LEU A O 1
ATOM 1296 N N . GLU A 1 163 ? 1.383 -2.383 8.693 1.00 90.56 163 GLU A N 1
ATOM 1297 C CA . GLU A 1 163 ? 1.225 -1.016 9.214 1.00 90.56 163 GLU A CA 1
ATOM 1298 C C . GLU A 1 163 ? 2.035 -0.821 10.491 1.00 90.56 163 GLU A C 1
ATOM 1300 O O . GLU A 1 163 ? 2.829 0.108 10.591 1.00 90.56 163 GLU A O 1
ATOM 1305 N N . ASP A 1 164 ? 1.857 -1.723 11.456 1.00 88.81 164 ASP A N 1
ATOM 1306 C CA . ASP A 1 164 ? 2.521 -1.630 12.749 1.00 88.81 164 ASP A CA 1
ATOM 1307 C C . ASP A 1 164 ? 2.961 -3.005 13.237 1.00 88.81 164 ASP A C 1
ATOM 1309 O O . ASP A 1 164 ? 2.222 -3.990 13.170 1.00 88.81 164 ASP A O 1
ATOM 1313 N N . LEU A 1 165 ? 4.167 -3.051 13.796 1.00 92.25 165 LEU A N 1
ATOM 1314 C CA . LEU A 1 165 ? 4.711 -4.194 14.516 1.00 92.25 165 LEU A CA 1
ATOM 1315 C C . LEU A 1 165 ? 5.276 -3.702 15.843 1.00 92.25 165 LEU A C 1
ATOM 1317 O O . LEU A 1 165 ? 6.199 -2.886 15.876 1.00 92.25 165 LEU A O 1
ATOM 1321 N N . PHE A 1 166 ? 4.770 -4.248 16.943 1.00 91.00 166 PHE A N 1
ATOM 1322 C CA . PHE A 1 166 ? 5.242 -3.884 18.271 1.00 91.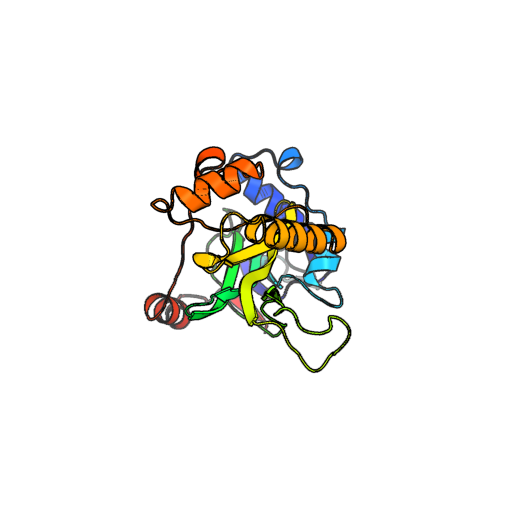00 166 PHE A CA 1
ATOM 1323 C C . PHE A 1 166 ? 5.327 -5.103 19.181 1.00 91.00 166 PHE A C 1
ATOM 1325 O O . PHE A 1 166 ? 4.394 -5.893 19.272 1.00 91.00 166 PHE A O 1
ATOM 1332 N N . ILE A 1 167 ? 6.440 -5.214 19.904 1.00 89.56 167 ILE A N 1
ATOM 1333 C CA . ILE A 1 167 ? 6.634 -6.171 20.994 1.00 89.56 167 ILE A CA 1
ATOM 1334 C C . ILE A 1 167 ? 7.018 -5.372 22.236 1.00 89.56 167 ILE A C 1
ATOM 1336 O O . ILE A 1 167 ? 7.930 -4.538 22.176 1.00 89.56 167 ILE A O 1
ATOM 1340 N N . GLN A 1 168 ? 6.358 -5.640 23.361 1.00 83.50 168 GLN A N 1
ATOM 1341 C CA . GLN A 1 168 ? 6.694 -5.026 24.641 1.00 83.50 168 GLN A CA 1
ATOM 1342 C C . GLN A 1 168 ? 8.174 -5.269 24.982 1.00 83.50 168 GLN A C 1
ATOM 1344 O O . GLN A 1 168 ? 8.640 -6.400 24.829 1.00 83.50 168 GLN A O 1
ATOM 1349 N N . PRO A 1 169 ? 8.921 -4.263 25.480 1.00 90.75 169 PRO A N 1
ATOM 1350 C CA . PRO A 1 169 ? 10.362 -4.381 25.721 1.00 90.75 169 PRO A CA 1
ATOM 1351 C C . PRO A 1 169 ? 10.787 -5.613 26.533 1.00 90.75 169 PRO A C 1
ATOM 1353 O O . PRO A 1 169 ? 11.775 -6.252 26.187 1.00 90.75 169 PRO A O 1
ATOM 1356 N N . ALA A 1 170 ? 10.009 -6.000 27.551 1.00 89.25 170 ALA A N 1
ATOM 1357 C CA . ALA A 1 170 ? 10.281 -7.176 28.386 1.00 89.25 170 ALA A CA 1
ATOM 1358 C C . ALA A 1 170 ? 10.221 -8.520 27.624 1.00 89.25 170 ALA A C 1
ATOM 1360 O O . ALA A 1 170 ? 10.795 -9.510 28.070 1.00 89.25 170 ALA A O 1
ATOM 1361 N N . HIS A 1 171 ? 9.561 -8.547 26.463 1.00 83.88 171 HIS A N 1
ATOM 1362 C CA . HIS A 1 171 ? 9.347 -9.736 25.635 1.00 83.88 171 HIS A CA 1
ATOM 1363 C C . HIS A 1 171 ? 10.125 -9.685 24.302 1.00 83.88 171 HIS A C 1
ATOM 1365 O O . HIS A 1 171 ? 9.982 -10.562 23.446 1.00 83.88 171 HIS A O 1
ATOM 1371 N N . GLN A 1 172 ? 10.970 -8.666 24.100 1.00 86.69 172 GLN A N 1
ATOM 1372 C CA . GLN A 1 172 ? 11.825 -8.548 22.915 1.00 86.69 172 GLN A CA 1
ATOM 1373 C C . GLN A 1 172 ? 12.997 -9.542 22.949 1.00 86.69 172 GLN A C 1
ATOM 1375 O O . GLN A 1 172 ? 13.362 -10.083 23.988 1.00 86.69 172 GLN A O 1
ATOM 1380 N N . GLY A 1 173 ? 13.590 -9.813 21.782 1.00 85.81 173 GLY A N 1
ATOM 1381 C CA . GLY A 1 173 ? 14.717 -10.749 21.650 1.00 85.81 173 GLY A CA 1
ATOM 1382 C C . GLY A 1 173 ? 14.341 -12.237 21.695 1.00 85.81 173 GLY A C 1
ATOM 1383 O O . GLY A 1 173 ? 15.191 -13.077 21.429 1.00 85.81 173 GLY A O 1
ATOM 1384 N N . GLN A 1 174 ? 13.070 -12.570 21.941 1.00 85.94 174 GLN A N 1
ATOM 1385 C CA . GLN A 1 174 ? 12.567 -13.950 22.040 1.00 85.94 174 GLN A CA 1
ATOM 1386 C C . GLN A 1 174 ? 12.029 -14.512 20.708 1.00 85.94 174 GLN A C 1
ATOM 1388 O O . GLN A 1 174 ? 11.410 -15.567 20.667 1.00 85.94 174 GLN A O 1
ATOM 1393 N N . GLY A 1 175 ? 12.215 -13.789 19.598 1.00 86.38 175 GLY A N 1
ATOM 1394 C CA . GLY A 1 175 ? 11.740 -14.204 18.271 1.00 86.38 175 GLY A CA 1
ATOM 1395 C C . GLY A 1 175 ? 10.278 -13.864 17.948 1.00 86.38 175 GLY A C 1
ATOM 1396 O O . GLY A 1 175 ? 9.871 -14.057 16.805 1.00 86.38 175 GLY A O 1
ATOM 1397 N N . LEU A 1 176 ? 9.512 -13.282 18.881 1.00 84.69 176 LEU A N 1
ATOM 1398 C CA . LEU A 1 176 ? 8.089 -12.949 18.687 1.00 84.69 176 LEU A CA 1
ATOM 1399 C C . LEU A 1 176 ? 7.833 -12.027 17.485 1.00 84.69 176 LEU A C 1
ATOM 1401 O O . LEU A 1 176 ? 6.953 -12.300 16.674 1.00 84.69 176 LEU A O 1
ATOM 1405 N N . GLY A 1 177 ? 8.638 -10.970 17.325 1.00 87.12 177 GLY A N 1
ATOM 1406 C CA . GLY A 1 177 ? 8.509 -10.058 16.183 1.00 87.12 177 GLY A CA 1
ATOM 1407 C C . GLY A 1 177 ? 8.711 -10.773 14.845 1.00 87.12 177 GLY A C 1
ATOM 1408 O O . GLY A 1 177 ? 7.934 -10.578 13.917 1.00 87.12 177 GLY A O 1
ATOM 1409 N N . LYS A 1 178 ? 9.700 -11.675 14.766 1.00 91.31 178 LYS A N 1
ATOM 1410 C CA . LYS A 1 178 ? 9.924 -12.505 13.574 1.00 91.31 178 LYS A CA 1
ATOM 1411 C C . LYS A 1 178 ? 8.740 -13.441 13.325 1.00 91.31 178 LYS A C 1
ATOM 1413 O O . LYS A 1 178 ? 8.304 -13.552 12.188 1.00 91.31 178 LYS A O 1
ATOM 1418 N N . ALA A 1 179 ? 8.204 -14.076 14.368 1.00 87.56 179 ALA A N 1
ATOM 1419 C CA . ALA A 1 179 ? 7.057 -14.974 14.244 1.00 87.56 179 ALA A CA 1
ATOM 1420 C C . ALA A 1 179 ? 5.816 -14.256 13.690 1.00 87.56 179 ALA A C 1
ATOM 1422 O O . ALA A 1 179 ? 5.179 -14.769 12.771 1.00 87.56 179 ALA A O 1
ATOM 1423 N N . LEU A 1 180 ? 5.515 -13.051 14.189 1.00 88.81 180 LEU A N 1
ATOM 1424 C CA . LEU A 1 180 ? 4.408 -12.238 13.683 1.00 88.81 180 LEU A CA 1
ATOM 1425 C C . LEU A 1 180 ? 4.608 -11.863 12.209 1.00 88.81 180 LEU A C 1
ATOM 1427 O O . LEU A 1 180 ? 3.712 -12.097 11.403 1.00 88.81 180 LEU A O 1
ATOM 1431 N N . VAL A 1 181 ? 5.793 -11.368 11.832 1.00 94.50 181 VAL A N 1
ATOM 1432 C CA . VAL A 1 181 ? 6.106 -11.004 10.437 1.00 94.50 181 VAL A CA 1
ATOM 1433 C C . VAL A 1 181 ? 6.015 -12.217 9.508 1.00 94.50 181 VAL A C 1
ATOM 1435 O O . VAL A 1 181 ? 5.377 -12.144 8.460 1.00 94.50 181 VAL A O 1
ATOM 1438 N N . CYS A 1 182 ? 6.580 -13.361 9.905 1.00 93.06 182 CYS A N 1
ATOM 1439 C CA . CYS A 1 182 ? 6.469 -14.601 9.138 1.00 93.06 182 CYS A CA 1
ATOM 1440 C C . CYS A 1 182 ? 5.012 -15.052 8.991 1.00 93.06 182 CYS A C 1
ATOM 1442 O O . CYS A 1 182 ? 4.641 -15.535 7.925 1.00 93.06 182 CYS A O 1
ATOM 1444 N N . LYS A 1 183 ? 4.173 -14.882 10.023 1.00 93.19 183 LYS A N 1
ATOM 1445 C CA . LYS A 1 183 ? 2.760 -15.256 9.934 1.00 93.19 183 LYS A CA 1
ATOM 1446 C C . LYS A 1 183 ? 1.983 -14.341 8.988 1.00 93.19 183 LYS A C 1
ATOM 1448 O O . LYS A 1 183 ? 1.172 -14.850 8.220 1.00 93.19 183 LYS A O 1
ATOM 1453 N N . VAL A 1 184 ? 2.255 -13.033 8.988 1.00 90.69 184 VAL A N 1
ATOM 1454 C CA . VAL A 1 184 ? 1.670 -12.099 8.006 1.00 90.69 184 VAL A CA 1
ATOM 1455 C C . VAL A 1 184 ? 2.112 -12.464 6.587 1.00 90.69 184 VAL A C 1
ATOM 1457 O O . VAL A 1 184 ? 1.269 -12.571 5.700 1.00 90.69 184 VAL A O 1
ATOM 1460 N N . ALA A 1 185 ? 3.402 -12.749 6.380 1.00 93.88 185 ALA A N 1
ATOM 1461 C CA . ALA A 1 185 ? 3.918 -13.193 5.084 1.00 93.88 185 ALA A CA 1
ATOM 1462 C C . ALA A 1 185 ? 3.291 -14.525 4.628 1.00 93.88 185 ALA A C 1
ATOM 1464 O O . ALA A 1 185 ? 2.938 -14.668 3.460 1.00 93.88 185 ALA A O 1
ATOM 1465 N N . GLN A 1 186 ? 3.085 -15.477 5.547 1.00 91.44 186 GLN A N 1
ATOM 1466 C CA . GLN A 1 186 ? 2.387 -16.735 5.266 1.00 91.44 186 GLN A CA 1
ATOM 1467 C C . GLN A 1 186 ? 0.937 -16.485 4.829 1.00 91.44 186 GLN A C 1
ATOM 1469 O O . GLN A 1 186 ? 0.510 -17.032 3.818 1.00 91.44 186 GLN A O 1
ATOM 1474 N N . ILE A 1 187 ? 0.197 -15.640 5.557 1.00 86.00 187 ILE A N 1
ATOM 1475 C CA . ILE A 1 187 ? -1.182 -15.264 5.202 1.00 86.00 187 ILE A CA 1
ATOM 1476 C C . ILE A 1 187 ? -1.219 -14.608 3.817 1.00 86.00 187 ILE A C 1
ATOM 1478 O O . ILE A 1 187 ? -2.096 -14.921 3.015 1.00 86.00 187 ILE A O 1
ATOM 1482 N N . GLY A 1 188 ? -0.257 -13.731 3.519 1.00 87.62 188 GLY A N 1
ATOM 1483 C CA . GLY A 1 188 ? -0.096 -13.147 2.190 1.00 87.62 188 GLY A CA 1
ATOM 1484 C C . GLY A 1 188 ? 0.118 -14.209 1.118 1.00 87.62 188 GLY A C 1
ATOM 1485 O O . GLY A 1 188 ? -0.590 -14.222 0.117 1.00 87.62 188 GLY A O 1
ATOM 1486 N N . SER A 1 189 ? 1.040 -15.144 1.347 1.00 90.94 189 SER A N 1
ATOM 1487 C CA . SER A 1 189 ? 1.317 -16.236 0.410 1.00 90.94 189 SER A CA 1
ATOM 1488 C C . SER A 1 189 ? 0.086 -17.116 0.158 1.00 90.94 189 SER A C 1
ATOM 1490 O O . SER A 1 189 ? -0.210 -17.420 -0.995 1.00 90.94 189 SER A O 1
ATOM 1492 N N . GLU A 1 190 ? -0.676 -17.457 1.203 1.00 87.69 190 GLU A N 1
ATOM 1493 C CA . GLU A 1 190 ? -1.940 -18.209 1.104 1.00 87.69 190 GLU A CA 1
ATOM 1494 C C . GLU A 1 190 ? -3.020 -17.443 0.314 1.00 87.69 190 GLU A C 1
ATOM 1496 O O . GLU A 1 190 ? -3.873 -18.056 -0.324 1.00 87.69 190 GLU A O 1
ATOM 1501 N N . LYS A 1 191 ? -2.960 -16.105 0.315 1.00 84.25 191 LYS A N 1
ATOM 1502 C CA . LYS A 1 191 ? -3.828 -15.202 -0.459 1.00 84.25 191 LYS A CA 1
ATOM 1503 C C . LYS A 1 191 ? -3.305 -14.892 -1.868 1.00 84.25 191 LYS A C 1
ATOM 1505 O O . LYS A 1 191 ? -3.909 -14.080 -2.563 1.00 84.25 191 LYS A O 1
ATOM 1510 N N . GLY A 1 192 ? -2.186 -15.488 -2.283 1.00 87.69 192 GLY A N 1
ATOM 1511 C CA . GLY A 1 192 ? -1.565 -15.215 -3.582 1.00 87.69 192 GLY A CA 1
ATOM 1512 C C . GLY A 1 192 ? -0.829 -13.873 -3.671 1.00 87.69 192 GLY A C 1
ATOM 1513 O O . GLY A 1 192 ? -0.490 -13.447 -4.775 1.00 87.69 192 GLY A O 1
ATOM 1514 N N . CYS A 1 193 ? -0.559 -13.206 -2.542 1.00 91.44 193 CYS A N 1
ATOM 1515 C CA . CYS A 1 193 ? 0.233 -11.979 -2.512 1.00 91.44 193 CYS A CA 1
ATOM 1516 C C . CYS A 1 193 ? 1.666 -12.233 -3.002 1.00 91.44 193 CYS A C 1
ATOM 1518 O O . CYS A 1 193 ? 2.302 -13.214 -2.611 1.00 91.44 193 CYS A O 1
ATOM 1520 N N . LYS A 1 194 ? 2.199 -11.311 -3.810 1.00 91.94 194 LYS A N 1
ATOM 1521 C CA . LYS A 1 194 ? 3.555 -11.381 -4.378 1.00 91.94 194 LYS A CA 1
ATOM 1522 C C . LYS A 1 194 ? 4.631 -10.761 -3.490 1.00 91.94 194 LYS A C 1
ATOM 1524 O O . LYS A 1 194 ? 5.816 -10.944 -3.750 1.00 91.94 194 LYS A O 1
ATOM 1529 N N . GLY A 1 195 ? 4.241 -10.050 -2.435 1.00 92.94 195 GLY A N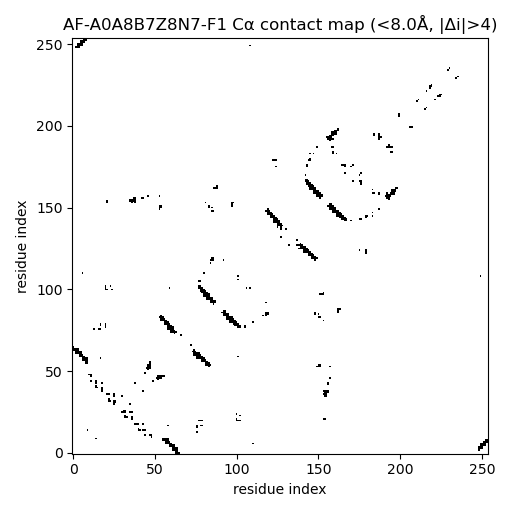 1
ATOM 1530 C CA . GLY A 1 195 ? 5.189 -9.407 -1.536 1.00 92.94 195 GLY A CA 1
ATOM 1531 C C . GLY A 1 195 ? 4.551 -8.860 -0.270 1.00 92.94 195 GLY A C 1
ATOM 1532 O O . GLY A 1 195 ? 3.347 -9.005 -0.035 1.00 92.94 195 GLY A O 1
ATOM 1533 N N . MET A 1 196 ? 5.388 -8.226 0.547 1.00 94.38 196 MET A N 1
ATOM 1534 C CA . MET A 1 196 ? 4.971 -7.485 1.727 1.00 94.38 196 MET A CA 1
ATOM 1535 C C . MET A 1 196 ? 5.779 -6.192 1.844 1.00 94.38 196 MET A C 1
ATOM 1537 O O . MET A 1 196 ? 6.991 -6.219 1.645 1.00 94.38 196 MET A O 1
ATOM 1541 N N . GLN A 1 197 ? 5.117 -5.088 2.178 1.00 94.00 197 GLN A N 1
ATOM 1542 C CA . GLN A 1 197 ? 5.711 -3.758 2.312 1.00 94.00 197 GLN A CA 1
ATOM 1543 C C . GLN A 1 197 ? 5.352 -3.125 3.657 1.00 94.00 197 GLN A C 1
ATOM 1545 O O . GLN A 1 197 ? 4.381 -3.516 4.306 1.00 94.00 197 GLN A O 1
ATOM 1550 N N . TRP A 1 198 ? 6.173 -2.176 4.096 1.00 94.06 198 TRP A N 1
ATOM 1551 C CA . TRP A 1 198 ? 5.967 -1.382 5.306 1.00 94.06 198 TRP A CA 1
ATOM 1552 C C . TRP A 1 198 ? 6.864 -0.149 5.274 1.00 94.06 198 TRP A C 1
ATOM 1554 O O . TRP A 1 198 ? 7.804 -0.056 4.483 1.00 94.06 198 TRP A O 1
ATOM 1564 N N . VAL A 1 199 ? 6.609 0.782 6.189 1.00 93.00 199 VAL A N 1
ATOM 1565 C CA . VAL A 1 199 ? 7.451 1.961 6.391 1.00 93.00 199 VAL A CA 1
ATOM 1566 C C . VAL A 1 199 ? 8.231 1.848 7.691 1.00 93.00 199 VAL A C 1
ATOM 1568 O O . VAL A 1 199 ? 7.744 1.349 8.704 1.00 93.00 199 VAL A O 1
ATOM 1571 N N . VAL A 1 200 ? 9.467 2.338 7.676 1.00 92.19 200 VAL A N 1
ATOM 1572 C CA . VAL A 1 200 ? 10.311 2.436 8.869 1.00 92.19 200 VAL A CA 1
ATOM 1573 C C . VAL A 1 200 ? 10.789 3.870 8.996 1.00 92.19 200 VAL A C 1
ATOM 1575 O O .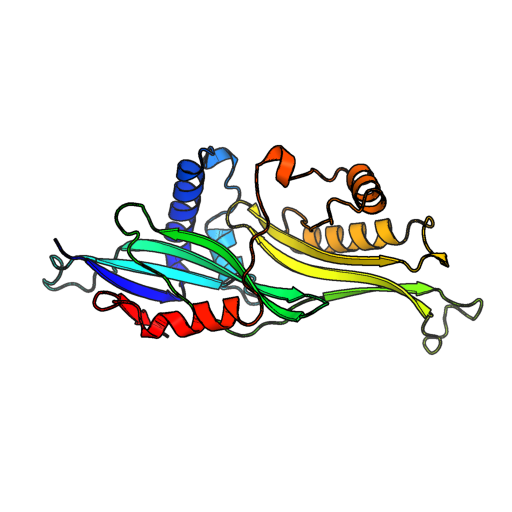 VAL A 1 200 ? 11.238 4.468 8.021 1.00 92.19 200 VAL A O 1
ATOM 1578 N N . GLN A 1 201 ? 10.705 4.435 10.202 1.00 90.38 201 GLN A N 1
ATOM 1579 C CA . GLN A 1 201 ? 11.308 5.741 10.463 1.00 90.38 201 GLN A CA 1
ATOM 1580 C C . GLN A 1 201 ? 12.820 5.667 10.236 1.00 90.38 201 GLN A C 1
ATOM 1582 O O . GLN A 1 201 ? 13.476 4.765 10.757 1.00 90.38 201 GLN A O 1
ATOM 1587 N N . ASP A 1 202 ? 13.378 6.644 9.522 1.00 89.38 202 ASP A N 1
ATOM 1588 C CA . ASP A 1 202 ? 14.803 6.661 9.166 1.00 89.38 202 ASP A CA 1
ATOM 1589 C C . ASP A 1 202 ? 15.724 6.567 10.398 1.00 89.38 202 ASP A C 1
ATOM 1591 O O . ASP A 1 202 ? 16.715 5.835 10.395 1.00 89.38 202 ASP A O 1
ATOM 1595 N N . SER A 1 203 ? 15.324 7.212 11.500 1.00 93.25 203 SER A N 1
ATOM 1596 C CA . SER A 1 203 ? 16.031 7.196 12.785 1.00 93.25 203 SER A CA 1
ATOM 1597 C C . SER A 1 203 ? 15.932 5.868 13.555 1.00 93.25 203 SER A C 1
ATOM 1599 O O . SER A 1 203 ? 16.673 5.661 14.521 1.00 93.25 203 SER A O 1
ATOM 1601 N N . ASN A 1 204 ? 15.050 4.942 13.159 1.00 91.62 204 ASN A N 1
ATOM 1602 C CA . ASN A 1 204 ? 14.816 3.681 13.866 1.00 91.62 204 ASN A CA 1
ATOM 1603 C C . ASN A 1 204 ? 15.776 2.569 13.406 1.00 91.62 204 ASN A C 1
ATOM 1605 O O . ASN A 1 204 ? 15.397 1.586 12.764 1.00 91.62 204 ASN A O 1
ATOM 1609 N N . ASN A 1 205 ? 17.045 2.710 13.792 1.00 92.19 205 ASN A N 1
ATOM 1610 C CA . ASN A 1 205 ? 18.112 1.769 13.435 1.00 92.19 205 ASN A CA 1
ATOM 1611 C C . ASN A 1 205 ? 17.838 0.322 13.882 1.00 92.19 205 ASN A C 1
ATOM 1613 O O . ASN A 1 205 ? 18.191 -0.617 13.169 1.00 92.19 205 ASN A O 1
ATOM 1617 N N . SER A 1 206 ? 17.195 0.128 15.040 1.00 91.44 206 SER A N 1
ATOM 1618 C CA . SER A 1 206 ? 16.879 -1.210 15.562 1.00 91.44 206 SER A CA 1
ATOM 1619 C C . SER A 1 206 ? 15.900 -1.953 14.647 1.00 91.44 206 SER A C 1
ATOM 1621 O O . SER A 1 206 ? 16.161 -3.095 14.259 1.00 91.44 206 SER A O 1
ATOM 1623 N N . ALA A 1 207 ? 14.818 -1.283 14.232 1.00 90.50 207 ALA A N 1
ATOM 1624 C CA . ALA A 1 207 ? 13.846 -1.849 13.300 1.00 90.50 207 ALA A CA 1
ATOM 1625 C C . ALA A 1 207 ? 14.473 -2.121 11.926 1.00 90.50 207 ALA A C 1
ATOM 1627 O O . ALA A 1 207 ? 14.308 -3.213 11.389 1.00 90.50 207 ALA A O 1
ATOM 1628 N N . ARG A 1 208 ? 15.270 -1.186 11.387 1.00 92.31 208 ARG A N 1
ATOM 1629 C CA . ARG A 1 208 ? 15.978 -1.384 10.108 1.00 92.31 208 ARG A CA 1
ATOM 1630 C C . ARG A 1 208 ? 16.876 -2.621 10.137 1.00 92.31 208 ARG A C 1
ATOM 1632 O O . ARG A 1 208 ? 16.794 -3.467 9.256 1.00 92.31 208 ARG A O 1
ATOM 1639 N N . GLN A 1 209 ? 17.681 -2.785 11.189 1.00 91.75 209 GLN A N 1
ATOM 1640 C CA . GLN A 1 209 ? 18.518 -3.979 11.345 1.00 91.75 209 GLN A CA 1
ATOM 1641 C C . GLN A 1 209 ? 17.694 -5.261 11.518 1.00 91.75 209 GLN A C 1
ATOM 1643 O O . GLN A 1 209 ? 18.119 -6.321 11.064 1.00 91.75 209 GLN A O 1
ATOM 1648 N N . PHE A 1 210 ? 16.542 -5.190 12.191 1.00 94.00 210 PHE A N 1
ATOM 1649 C CA . PHE A 1 210 ? 15.616 -6.316 12.294 1.00 94.00 210 PHE A CA 1
ATOM 1650 C C . PHE A 1 210 ? 15.107 -6.758 10.920 1.00 94.00 210 PHE A C 1
ATOM 1652 O O . PHE A 1 210 ? 15.215 -7.942 10.612 1.00 94.00 210 PHE A O 1
ATOM 1659 N N . TYR A 1 211 ? 14.649 -5.825 10.086 1.00 95.12 211 TYR A N 1
ATOM 1660 C CA . TYR A 1 211 ? 14.146 -6.127 8.747 1.00 95.12 211 TYR A CA 1
ATOM 1661 C C . TYR A 1 211 ? 15.244 -6.579 7.778 1.00 95.12 211 TYR A C 1
ATOM 1663 O O . TYR A 1 211 ? 15.030 -7.530 7.035 1.00 95.12 211 TYR A O 1
ATOM 1671 N N . ASN A 1 212 ? 16.450 -6.010 7.858 1.00 91.19 212 ASN A N 1
ATOM 1672 C CA . ASN A 1 212 ? 17.588 -6.471 7.051 1.00 91.19 212 ASN A CA 1
ATOM 1673 C C . ASN A 1 212 ? 17.940 -7.945 7.323 1.00 91.19 212 ASN A C 1
ATOM 1675 O O . ASN A 1 212 ? 18.382 -8.652 6.427 1.00 91.19 212 ASN A O 1
ATOM 1679 N N . ARG A 1 213 ? 17.731 -8.439 8.555 1.00 93.06 213 ARG A N 1
ATOM 1680 C CA . ARG A 1 213 ? 17.910 -9.867 8.899 1.00 93.06 213 ARG A CA 1
ATOM 1681 C C . ARG A 1 213 ? 16.777 -10.771 8.399 1.00 93.06 213 ARG A C 1
ATOM 1683 O O . ARG A 1 213 ? 16.853 -11.983 8.589 1.00 93.06 213 ARG A O 1
ATOM 1690 N N . LEU A 1 214 ? 15.717 -10.189 7.846 1.00 91.62 214 LEU A N 1
ATOM 1691 C CA . LEU A 1 214 ? 14.605 -10.875 7.187 1.00 91.62 214 LEU A CA 1
ATOM 1692 C C . LEU A 1 214 ? 14.674 -10.710 5.663 1.00 91.62 214 LEU A C 1
ATOM 1694 O O . LEU A 1 214 ? 13.652 -10.841 4.999 1.00 91.62 214 LEU A O 1
ATOM 1698 N N . ASP A 1 215 ? 15.859 -10.387 5.134 1.00 92.19 215 ASP A N 1
ATOM 1699 C CA . ASP A 1 215 ? 16.118 -10.186 3.706 1.00 92.19 215 ASP A CA 1
ATOM 1700 C C . ASP A 1 215 ? 15.294 -9.046 3.077 1.00 92.19 215 ASP A C 1
ATOM 1702 O O . ASP A 1 215 ? 15.109 -8.992 1.862 1.00 92.19 215 ASP A O 1
ATOM 1706 N N . ALA A 1 216 ? 14.808 -8.106 3.899 1.00 93.81 216 ALA A N 1
ATOM 1707 C CA . ALA A 1 216 ? 14.104 -6.930 3.408 1.00 93.81 216 ALA A CA 1
ATOM 1708 C C . ALA A 1 216 ? 15.046 -6.004 2.629 1.00 93.81 216 ALA A C 1
ATOM 1710 O O . ALA A 1 216 ? 16.191 -5.775 3.029 1.00 93.81 216 ALA A O 1
ATOM 1711 N N . VAL A 1 217 ? 14.527 -5.429 1.547 1.00 91.62 217 VAL A N 1
ATOM 1712 C CA . VAL A 1 217 ? 15.233 -4.473 0.692 1.00 91.62 217 VAL A CA 1
ATOM 1713 C C . VAL A 1 217 ? 14.714 -3.065 0.971 1.00 91.62 217 VAL A C 1
ATOM 1715 O O . VAL A 1 217 ? 13.512 -2.851 1.119 1.00 91.62 217 VAL A O 1
ATOM 1718 N N . ASP A 1 218 ? 15.626 -2.096 1.050 1.00 91.25 218 ASP A N 1
ATOM 1719 C CA . ASP A 1 218 ? 15.281 -0.678 1.164 1.00 91.25 218 ASP A CA 1
ATOM 1720 C C . ASP A 1 218 ? 14.817 -0.148 -0.201 1.00 91.25 218 ASP A C 1
ATOM 1722 O O . ASP A 1 218 ? 15.623 0.332 -0.998 1.00 91.25 218 ASP A O 1
ATOM 1726 N N . MET A 1 219 ? 13.510 -0.247 -0.458 1.00 88.25 219 MET A N 1
ATOM 1727 C CA . MET A 1 219 ? 12.895 0.167 -1.727 1.00 88.25 219 MET A CA 1
ATOM 1728 C C . MET A 1 219 ? 13.082 1.663 -2.027 1.00 88.25 219 MET A C 1
ATOM 1730 O O . MET A 1 219 ? 13.140 2.065 -3.185 1.00 88.25 219 MET A O 1
ATOM 1734 N N . THR A 1 220 ? 13.222 2.514 -1.000 1.00 89.75 220 THR A N 1
ATOM 1735 C CA . THR A 1 220 ? 13.531 3.941 -1.209 1.00 89.75 220 THR A CA 1
ATOM 1736 C C . THR A 1 220 ? 14.927 4.110 -1.801 1.00 89.75 220 THR A C 1
ATOM 1738 O O . THR A 1 220 ? 15.132 4.948 -2.679 1.00 89.75 220 THR A O 1
ATOM 1741 N N . ALA A 1 221 ? 15.895 3.326 -1.325 1.00 88.19 221 ALA A N 1
ATOM 1742 C CA . ALA A 1 221 ? 17.268 3.383 -1.807 1.00 88.19 221 ALA A CA 1
ATOM 1743 C C . ALA A 1 221 ? 17.459 2.689 -3.163 1.00 88.19 221 ALA A C 1
ATOM 1745 O O . ALA A 1 221 ? 18.287 3.149 -3.948 1.00 88.19 221 ALA A O 1
ATOM 1746 N N . THR A 1 222 ? 16.739 1.596 -3.434 1.00 87.44 222 THR A N 1
ATOM 1747 C CA . THR A 1 222 ? 16.894 0.837 -4.686 1.00 87.44 222 THR A CA 1
ATOM 1748 C C . THR A 1 222 ? 16.121 1.442 -5.846 1.00 87.44 222 THR A C 1
ATOM 1750 O O . THR A 1 222 ? 16.675 1.544 -6.937 1.00 87.44 222 THR A O 1
ATOM 1753 N N . ASP A 1 223 ? 14.892 1.890 -5.594 1.00 84.31 223 ASP A N 1
ATOM 1754 C CA . ASP A 1 223 ? 13.941 2.236 -6.656 1.00 84.31 223 ASP A CA 1
ATOM 1755 C C . ASP A 1 223 ? 13.608 3.742 -6.650 1.00 84.31 223 ASP A C 1
ATOM 1757 O O . ASP A 1 223 ? 12.953 4.258 -7.547 1.00 84.31 223 ASP A O 1
ATOM 1761 N N . GLY A 1 224 ? 14.070 4.485 -5.636 1.00 84.94 224 GLY A N 1
ATOM 1762 C CA . GLY A 1 224 ? 13.912 5.941 -5.560 1.00 84.94 224 GLY A CA 1
ATOM 1763 C C . GLY A 1 224 ? 12.548 6.428 -5.055 1.00 84.94 224 GLY A C 1
ATOM 1764 O O . GLY A 1 224 ? 12.312 7.640 -5.033 1.00 84.94 224 GLY A O 1
ATOM 1765 N N . TRP A 1 225 ? 11.671 5.526 -4.605 1.00 84.81 225 TRP A N 1
ATOM 1766 C CA . TRP A 1 225 ? 10.324 5.860 -4.132 1.00 84.81 225 TRP A CA 1
ATOM 1767 C C . TRP A 1 225 ? 10.312 6.716 -2.863 1.00 84.81 225 TRP A C 1
ATOM 1769 O O . TRP A 1 225 ? 11.166 6.593 -1.984 1.00 84.81 225 TRP A O 1
ATOM 1779 N N . ARG A 1 226 ? 9.295 7.575 -2.730 1.00 85.12 226 ARG A N 1
ATOM 1780 C CA . ARG A 1 226 ? 9.065 8.413 -1.543 1.00 85.12 226 ARG A CA 1
ATOM 1781 C C . ARG A 1 226 ? 7.631 8.269 -1.062 1.00 85.12 226 ARG A C 1
ATOM 1783 O O . ARG A 1 226 ? 6.699 8.338 -1.852 1.00 85.12 226 ARG A O 1
ATOM 1790 N N . VAL A 1 227 ? 7.453 8.176 0.253 1.00 86.31 227 VAL A N 1
ATOM 1791 C CA . VAL A 1 227 ? 6.121 8.227 0.863 1.00 86.31 227 VAL A CA 1
ATOM 1792 C C . VAL A 1 227 ? 5.629 9.675 0.874 1.00 86.31 227 VAL A C 1
ATOM 1794 O O . VAL A 1 227 ? 6.218 10.532 1.534 1.00 86.31 227 VAL A O 1
ATOM 1797 N N . MET A 1 228 ? 4.532 9.932 0.166 1.00 85.50 228 MET A N 1
ATOM 1798 C CA . MET A 1 228 ? 3.831 11.219 0.128 1.00 85.50 228 MET A CA 1
ATOM 1799 C C . MET A 1 228 ? 2.454 11.075 0.786 1.00 85.50 228 MET A C 1
ATOM 1801 O O . MET A 1 228 ? 1.881 9.989 0.800 1.00 85.50 228 MET A O 1
ATOM 1805 N N . GLY A 1 229 ? 1.896 12.152 1.347 1.00 83.00 229 GLY A N 1
ATOM 1806 C CA . GLY A 1 229 ? 0.575 12.065 1.971 1.00 83.00 229 GLY A CA 1
ATOM 1807 C C . GLY A 1 229 ? -0.110 13.404 2.217 1.00 83.00 229 GLY A C 1
ATOM 1808 O O . GLY A 1 229 ? 0.525 14.391 2.589 1.00 83.00 229 GLY A O 1
ATOM 1809 N N . LEU A 1 230 ? -1.435 13.406 2.058 1.00 83.75 230 LEU A N 1
ATOM 1810 C CA . LEU A 1 230 ? -2.332 14.479 2.482 1.00 83.75 230 LEU A CA 1
ATOM 1811 C C . LEU A 1 230 ? -2.971 14.089 3.817 1.00 83.75 230 LEU A C 1
ATOM 1813 O O . LEU A 1 230 ? -3.481 12.982 3.966 1.00 83.75 230 LEU A O 1
ATOM 1817 N N . ARG A 1 231 ? -2.935 14.984 4.808 1.00 83.38 231 ARG A N 1
ATOM 1818 C CA . ARG A 1 231 ? -3.497 14.738 6.147 1.00 83.38 231 ARG A CA 1
ATOM 1819 C C . ARG A 1 231 ? -4.210 15.977 6.671 1.00 83.38 231 ARG A C 1
ATOM 1821 O O . ARG A 1 231 ? -3.819 17.097 6.345 1.00 83.38 231 ARG A O 1
ATOM 1828 N N . GLY A 1 232 ? -5.220 15.763 7.514 1.00 85.25 232 GLY A N 1
ATOM 1829 C CA . GLY A 1 232 ? -5.945 16.836 8.198 1.00 85.25 232 GLY A CA 1
ATOM 1830 C C . GLY A 1 232 ? -6.501 17.880 7.227 1.00 85.25 232 GLY A C 1
ATOM 1831 O O . GLY A 1 232 ? -7.089 17.533 6.206 1.00 85.25 232 GLY A O 1
ATOM 1832 N N . GLU A 1 233 ? -6.277 19.158 7.528 1.00 87.94 233 GLU A N 1
ATOM 1833 C CA . GLU A 1 233 ? -6.782 20.279 6.725 1.00 87.94 233 GLU A CA 1
ATOM 1834 C C . GLU A 1 233 ? -6.307 20.247 5.270 1.00 87.94 233 GLU A C 1
ATOM 1836 O O . GLU A 1 233 ? -7.085 20.590 4.387 1.00 87.94 233 GLU A O 1
ATOM 1841 N N . ASN A 1 234 ? -5.087 19.771 4.991 1.00 88.31 234 ASN A N 1
ATOM 1842 C CA . ASN A 1 234 ? -4.590 19.660 3.616 1.00 88.31 234 ASN A CA 1
ATOM 1843 C C . ASN A 1 234 ? -5.411 18.655 2.798 1.00 88.31 234 ASN A C 1
ATOM 1845 O O . ASN A 1 234 ? -5.694 18.905 1.629 1.00 88.31 234 ASN A O 1
ATOM 1849 N N . PHE A 1 235 ? -5.819 17.538 3.412 1.00 86.31 235 PHE A N 1
ATOM 1850 C CA . PHE A 1 235 ? -6.694 16.559 2.765 1.00 86.31 235 PHE A CA 1
ATOM 1851 C C . PHE A 1 235 ? -8.078 17.160 2.508 1.00 86.31 235 PHE A C 1
ATOM 1853 O O . PHE A 1 235 ? -8.543 17.170 1.371 1.00 86.31 235 PHE A O 1
ATOM 1860 N N . SER A 1 236 ? -8.688 17.758 3.535 1.00 83.00 236 SER A N 1
ATOM 1861 C CA . SER A 1 236 ? -9.992 18.420 3.409 1.00 83.00 236 SER A CA 1
ATOM 1862 C C . SER A 1 236 ? -9.978 19.551 2.375 1.00 83.00 236 SER A C 1
ATOM 1864 O O . SER A 1 236 ? -10.934 19.722 1.625 1.00 83.00 236 SER A O 1
ATOM 1866 N N . HIS A 1 237 ? -8.895 20.326 2.310 1.00 85.31 237 HIS A N 1
ATOM 1867 C CA . HIS A 1 237 ? -8.723 21.402 1.340 1.00 85.31 237 HIS A CA 1
ATOM 1868 C C . HIS A 1 237 ? -8.691 20.866 -0.092 1.00 85.31 237 HIS A C 1
ATOM 1870 O O . HIS A 1 237 ? -9.394 21.393 -0.954 1.00 85.31 237 HIS A O 1
ATOM 1876 N N . VAL A 1 238 ? -7.913 19.809 -0.350 1.00 83.56 238 VAL A N 1
ATOM 1877 C CA . VAL A 1 238 ? -7.859 19.178 -1.677 1.00 83.56 238 VAL A CA 1
ATOM 1878 C C . VAL A 1 238 ? -9.225 18.606 -2.056 1.00 83.56 238 VAL A C 1
ATOM 1880 O O . VAL A 1 238 ? -9.704 18.908 -3.146 1.00 83.56 238 VAL A O 1
ATOM 1883 N N . ALA A 1 239 ? -9.894 17.900 -1.139 1.00 81.56 239 ALA A N 1
ATOM 1884 C CA . ALA A 1 239 ? -11.234 17.357 -1.371 1.00 81.56 239 ALA A CA 1
ATOM 1885 C C . ALA A 1 239 ? -12.251 18.455 -1.748 1.00 81.56 239 ALA A C 1
ATOM 1887 O O . ALA A 1 239 ? -13.016 18.313 -2.698 1.00 81.56 239 ALA A O 1
ATOM 1888 N N . ASN A 1 240 ? -12.214 19.600 -1.059 1.00 82.38 240 ASN A N 1
ATOM 1889 C CA . ASN A 1 240 ? -13.114 20.725 -1.330 1.00 82.38 240 ASN A CA 1
ATOM 1890 C C . ASN A 1 240 ? -12.708 21.567 -2.550 1.00 82.38 240 ASN A C 1
ATOM 1892 O O . ASN A 1 240 ? -13.509 22.358 -3.041 1.00 82.38 240 ASN A O 1
ATOM 1896 N N . SER A 1 241 ? -11.479 21.425 -3.054 1.00 80.38 241 SER A N 1
ATOM 1897 C CA . SER A 1 241 ? -11.000 22.203 -4.204 1.00 80.38 241 SER A CA 1
ATOM 1898 C C . SER A 1 241 ? -11.706 21.821 -5.507 1.00 80.38 241 SER A C 1
ATOM 1900 O O . SER A 1 241 ? -11.703 22.615 -6.446 1.00 80.38 241 SER A O 1
ATOM 1902 N N . LEU A 1 242 ? -12.342 20.644 -5.563 1.00 73.06 242 LEU A N 1
ATOM 1903 C CA . LEU A 1 242 ? -13.036 20.139 -6.750 1.00 73.06 242 LEU A CA 1
ATOM 1904 C C . LEU A 1 242 ? -14.100 21.111 -7.279 1.00 73.06 242 LEU A C 1
ATOM 1906 O O . LEU A 1 242 ? -14.215 21.289 -8.488 1.00 73.06 242 LEU A O 1
ATOM 1910 N N . THR A 1 243 ? -14.833 21.796 -6.397 1.00 71.69 243 THR A N 1
ATOM 1911 C CA . THR A 1 243 ? -15.882 22.751 -6.802 1.00 71.69 243 THR A CA 1
ATOM 1912 C C . THR A 1 243 ? -15.341 23.982 -7.526 1.00 71.69 243 THR A C 1
ATOM 1914 O O . THR A 1 243 ? -16.115 24.716 -8.134 1.00 71.69 243 THR A O 1
ATOM 1917 N N . ASN A 1 244 ? -14.030 24.225 -7.445 1.00 71.25 244 ASN A N 1
ATOM 1918 C CA . ASN A 1 244 ? -13.368 25.406 -7.996 1.00 71.25 244 ASN A CA 1
ATOM 1919 C C . ASN A 1 244 ? -12.571 25.102 -9.277 1.00 71.25 244 ASN A C 1
ATOM 1921 O O . ASN A 1 244 ? -11.929 26.004 -9.813 1.00 71.25 244 ASN A O 1
ATOM 1925 N N . LEU A 1 245 ? -12.573 23.852 -9.754 1.00 73.25 245 LEU A N 1
ATOM 1926 C CA . LEU A 1 245 ? -11.889 23.455 -10.985 1.00 73.25 245 LEU A CA 1
ATOM 1927 C C . LEU A 1 245 ? -12.815 23.610 -12.201 1.00 73.25 245 LEU A C 1
ATOM 1929 O O . LEU A 1 245 ? -13.990 23.241 -12.153 1.00 73.25 245 LEU A O 1
ATOM 1933 N N . GLU A 1 246 ? -12.277 24.108 -13.319 1.00 70.31 246 GLU A N 1
ATOM 1934 C CA . GLU A 1 246 ? -12.979 24.097 -14.607 1.00 70.31 246 GLU A CA 1
ATOM 1935 C C . GLU A 1 246 ? -13.074 22.655 -15.125 1.00 70.31 246 GLU A C 1
ATOM 1937 O O . GLU A 1 246 ? -12.109 22.098 -15.636 1.00 70.31 246 GLU A O 1
ATOM 1942 N N . THR A 1 247 ? -14.246 22.038 -14.975 1.00 71.00 247 THR A N 1
ATOM 1943 C CA . THR A 1 247 ? -14.492 20.624 -15.322 1.00 71.00 247 THR A CA 1
ATOM 1944 C C . THR A 1 247 ? -15.521 20.467 -16.446 1.00 71.00 247 THR A C 1
ATOM 1946 O O . THR A 1 247 ? -16.148 19.423 -16.593 1.00 71.00 247 THR A O 1
ATOM 1949 N N . ASN A 1 248 ? -15.703 21.505 -17.272 1.00 72.62 248 ASN A N 1
ATOM 1950 C CA . ASN A 1 248 ? -16.781 21.598 -18.271 1.00 72.62 248 ASN A CA 1
ATOM 1951 C C . ASN A 1 248 ? -16.751 20.493 -19.346 1.00 72.62 248 ASN A C 1
ATOM 1953 O O . ASN A 1 248 ? -17.771 20.216 -19.974 1.00 72.62 248 ASN A O 1
ATOM 1957 N N . ASN A 1 249 ? -15.595 19.870 -19.571 1.00 70.25 249 ASN A N 1
ATOM 1958 C CA . ASN A 1 249 ? -15.394 18.752 -20.494 1.00 70.25 249 ASN A CA 1
ATOM 1959 C C . ASN A 1 249 ? -15.393 17.374 -19.799 1.00 70.25 249 ASN A C 1
ATOM 1961 O O . ASN A 1 249 ? -15.132 16.373 -20.470 1.00 70.25 249 ASN A O 1
ATOM 1965 N N . ILE A 1 250 ? -15.683 17.312 -18.491 1.00 73.31 250 ILE A N 1
ATOM 1966 C CA . ILE A 1 250 ? -15.673 16.093 -17.672 1.00 73.31 250 ILE A CA 1
ATOM 1967 C C . ILE A 1 250 ? -17.100 15.725 -17.266 1.00 73.31 250 ILE A C 1
ATOM 1969 O O . ILE A 1 250 ? -17.791 16.470 -16.572 1.00 73.31 250 ILE A O 1
ATOM 1973 N N . GLN A 1 251 ? -17.535 14.532 -17.655 1.00 75.06 251 GLN A N 1
ATOM 1974 C CA . GLN A 1 251 ? -18.746 13.911 -17.141 1.00 75.06 251 GLN A CA 1
ATOM 1975 C C . GLN A 1 251 ? -18.397 12.921 -16.030 1.00 75.06 251 GLN A C 1
ATOM 1977 O O . GLN A 1 251 ? -17.637 11.979 -16.241 1.00 75.06 251 GLN A O 1
ATOM 1982 N N . TRP A 1 252 ? -19.025 13.096 -14.873 1.00 72.94 252 TRP A N 1
ATOM 1983 C CA . TRP A 1 252 ? -18.885 12.219 -13.715 1.00 72.94 252 TRP A CA 1
ATOM 1984 C C . TRP A 1 252 ? -20.020 11.201 -13.686 1.00 72.94 252 TRP A C 1
ATOM 1986 O O . TRP A 1 252 ? -21.190 11.584 -13.752 1.00 72.94 252 TRP A O 1
ATOM 1996 N N . LEU A 1 253 ? -19.688 9.916 -13.598 1.00 66.50 253 LEU A N 1
ATOM 1997 C CA . LEU A 1 253 ? -20.661 8.844 -13.407 1.00 66.50 253 LEU A CA 1
ATOM 1998 C C . LEU A 1 253 ? -20.449 8.216 -12.029 1.00 66.50 253 LEU A C 1
ATOM 2000 O O . LEU A 1 253 ? -19.372 7.690 -11.743 1.00 66.50 253 LEU A O 1
ATOM 2004 N N . CYS A 1 254 ? -21.482 8.329 -11.195 1.00 53.03 254 CYS A N 1
ATOM 2005 C CA . CYS A 1 254 ? -21.554 7.753 -9.856 1.00 53.03 254 CYS A CA 1
ATOM 2006 C C . CYS A 1 254 ? -21.795 6.244 -9.917 1.00 53.03 254 CYS A C 1
ATOM 2008 O O . CYS A 1 254 ? -22.678 5.833 -10.707 1.00 53.03 254 CYS A O 1
#